Protein AF-A0A2V5RCG2-F1 (afdb_monomer_lite)

Structure (mmCIF, N/CA/C/O backbone):
data_AF-A0A2V5RCG2-F1
#
_entry.id   AF-A0A2V5RCG2-F1
#
loop_
_atom_site.group_PDB
_atom_site.id
_atom_site.type_symbol
_atom_site.label_atom_id
_atom_site.label_alt_id
_atom_site.label_comp_id
_atom_site.label_asym_id
_atom_site.label_entity_id
_atom_site.label_seq_id
_atom_site.pdbx_PDB_ins_code
_atom_site.Cartn_x
_atom_site.Cartn_y
_atom_site.Cartn_z
_atom_site.occupancy
_atom_site.B_iso_or_equiv
_atom_site.auth_seq_id
_atom_site.auth_comp_id
_atom_site.auth_asym_id
_atom_site.auth_atom_id
_atom_site.pdbx_PDB_model_num
ATOM 1 N N . MET A 1 1 ? -7.461 9.707 24.172 1.00 75.62 1 MET A N 1
ATOM 2 C CA . MET A 1 1 ? -6.366 9.694 23.170 1.00 75.62 1 MET A CA 1
ATOM 3 C C . MET A 1 1 ? -5.016 10.135 23.739 1.00 75.62 1 MET A C 1
ATOM 5 O O . MET A 1 1 ? -4.034 9.503 23.389 1.00 75.62 1 MET A O 1
ATOM 9 N N . HIS A 1 2 ? -4.910 11.177 24.583 1.00 68.00 2 HIS A N 1
ATOM 10 C CA . HIS A 1 2 ? -3.598 11.621 25.101 1.00 68.00 2 HIS A CA 1
ATOM 11 C C . HIS A 1 2 ? -2.877 10.542 25.933 1.00 68.00 2 HIS A C 1
ATOM 13 O O . HIS A 1 2 ? -1.723 10.237 25.650 1.00 68.00 2 HIS A O 1
ATOM 19 N N . GLU A 1 3 ? -3.577 9.894 26.869 1.00 65.69 3 GLU A N 1
ATOM 20 C CA . GLU A 1 3 ? -3.027 8.785 27.671 1.00 65.69 3 GLU A CA 1
ATOM 21 C C . GLU A 1 3 ? -2.610 7.585 26.804 1.00 65.69 3 GLU A C 1
ATOM 23 O O . GLU A 1 3 ? -1.484 7.109 26.922 1.00 65.69 3 GLU A O 1
ATOM 28 N N . ALA A 1 4 ? -3.442 7.195 25.829 1.00 61.16 4 ALA A N 1
ATOM 29 C CA . ALA A 1 4 ? -3.143 6.132 24.861 1.00 61.16 4 ALA A CA 1
ATOM 30 C C . ALA A 1 4 ? -1.861 6.376 24.035 1.00 61.16 4 ALA A C 1
ATOM 32 O O . ALA A 1 4 ? -1.243 5.439 23.523 1.00 61.16 4 ALA A O 1
ATOM 33 N N . ARG A 1 5 ? -1.427 7.633 23.896 1.00 84.69 5 ARG A N 1
ATOM 34 C CA . ARG A 1 5 ? -0.197 8.000 23.180 1.00 84.69 5 ARG A CA 1
ATOM 35 C C . ARG A 1 5 ? 1.035 8.034 24.083 1.00 84.69 5 ARG A C 1
ATOM 37 O O . ARG A 1 5 ? 2.146 8.057 23.558 1.00 84.69 5 ARG A O 1
ATOM 44 N N . SER A 1 6 ? 0.869 8.004 25.404 1.00 84.44 6 SER A N 1
ATOM 45 C CA . SER A 1 6 ? 1.995 8.021 26.334 1.00 84.44 6 SER A CA 1
ATOM 46 C C . SER A 1 6 ? 2.750 6.694 26.315 1.00 84.44 6 SER A C 1
ATOM 48 O O . SER A 1 6 ? 2.176 5.633 26.545 1.00 84.44 6 SER A O 1
ATOM 50 N N . ALA A 1 7 ? 4.064 6.746 26.098 1.00 79.50 7 ALA A N 1
ATOM 51 C CA . ALA A 1 7 ? 4.923 5.562 26.140 1.00 79.50 7 ALA A CA 1
ATOM 52 C C . ALA A 1 7 ? 5.117 4.993 27.560 1.00 79.50 7 ALA A C 1
ATOM 54 O O . ALA A 1 7 ? 5.610 3.879 27.696 1.00 79.50 7 ALA A O 1
ATOM 55 N N . SER A 1 8 ? 4.733 5.735 28.607 1.00 85.19 8 SER A N 1
ATOM 56 C CA . SER A 1 8 ? 4.795 5.266 29.999 1.00 85.19 8 SER A CA 1
ATOM 57 C C . SER A 1 8 ? 3.658 4.312 30.379 1.00 85.19 8 SER A C 1
ATOM 59 O O . SER A 1 8 ? 3.726 3.673 31.426 1.00 85.19 8 SER A O 1
ATOM 61 N N . VAL A 1 9 ? 2.611 4.225 29.555 1.00 88.12 9 VAL A N 1
ATOM 62 C CA . VAL A 1 9 ? 1.448 3.363 29.788 1.00 88.12 9 VAL A CA 1
ATOM 63 C C . VAL A 1 9 ? 1.685 1.998 29.121 1.00 88.12 9 VAL A C 1
ATOM 65 O O . VAL A 1 9 ? 2.180 1.964 27.987 1.00 88.12 9 VAL A O 1
ATOM 68 N N . PRO A 1 10 ? 1.330 0.867 29.766 1.00 92.12 10 PRO A N 1
ATOM 69 C CA . PRO A 1 10 ? 1.451 -0.459 29.163 1.00 92.12 10 PRO A CA 1
ATOM 70 C C . PRO A 1 10 ? 0.746 -0.566 27.806 1.00 92.12 10 PRO A C 1
ATOM 72 O O . PRO A 1 10 ? -0.323 0.011 27.593 1.00 92.12 10 PRO A O 1
ATOM 75 N N . VAL A 1 11 ? 1.325 -1.342 26.886 1.00 93.31 11 VAL A N 1
ATOM 76 C CA . VAL A 1 11 ? 0.828 -1.489 25.505 1.00 93.31 11 VAL A CA 1
ATOM 77 C C . VAL A 1 11 ? -0.627 -1.965 25.473 1.00 93.31 11 VAL A C 1
ATOM 79 O O . VAL A 1 11 ? -1.427 -1.413 24.723 1.00 93.31 11 VAL A O 1
ATOM 82 N N . GLU A 1 12 ? -0.989 -2.945 26.303 1.00 93.56 12 GLU A N 1
ATOM 83 C CA . GLU A 1 12 ? -2.353 -3.490 26.357 1.00 93.56 12 GLU A CA 1
ATOM 84 C C . GLU A 1 12 ? -3.381 -2.447 26.819 1.00 93.56 12 GLU A C 1
ATOM 86 O O . GLU A 1 12 ? -4.467 -2.357 26.247 1.00 93.56 12 GLU A O 1
ATOM 91 N N . THR A 1 13 ? -3.014 -1.605 27.790 1.00 93.81 13 THR A N 1
ATOM 92 C CA . THR A 1 13 ? -3.854 -0.502 28.275 1.00 93.81 13 THR A CA 1
ATOM 93 C C . THR A 1 13 ? -4.042 0.554 27.189 1.00 93.81 13 THR A C 1
ATOM 95 O O . THR A 1 13 ? -5.171 0.922 26.882 1.00 93.81 13 THR A O 1
ATOM 98 N N . ARG A 1 14 ? -2.960 0.962 26.511 1.00 94.81 14 ARG A N 1
ATOM 99 C CA . ARG A 1 14 ? -3.035 1.899 25.376 1.00 94.81 14 ARG A CA 1
ATOM 100 C C . ARG A 1 14 ? -3.903 1.354 24.240 1.00 94.81 14 ARG A C 1
ATOM 102 O O . ARG A 1 14 ? -4.666 2.096 23.628 1.00 94.81 14 ARG A O 1
ATOM 109 N N . ALA A 1 15 ? -3.795 0.056 23.953 1.00 96.00 15 ALA A N 1
ATOM 110 C CA . ALA A 1 15 ? -4.611 -0.606 22.943 1.00 96.00 15 ALA A CA 1
ATOM 111 C C . ALA A 1 15 ? -6.100 -0.620 23.335 1.00 96.00 15 ALA A C 1
ATOM 113 O O . ALA A 1 15 ? -6.953 -0.313 22.500 1.00 96.00 15 ALA A O 1
ATOM 114 N N . ALA A 1 16 ? -6.416 -0.904 24.603 1.00 96.19 16 ALA A N 1
ATOM 115 C CA . ALA A 1 16 ? -7.778 -0.820 25.128 1.00 96.19 16 ALA A CA 1
ATOM 116 C C . ALA A 1 16 ? -8.346 0.611 25.059 1.00 96.19 16 ALA A C 1
ATOM 118 O O . ALA A 1 16 ? -9.505 0.781 24.678 1.00 96.19 16 ALA A O 1
ATOM 119 N N . ASP A 1 17 ? -7.535 1.639 25.324 1.00 95.31 17 ASP A N 1
ATOM 120 C CA . ASP A 1 17 ? -7.953 3.043 25.219 1.00 95.31 17 ASP A CA 1
ATOM 121 C C . ASP A 1 17 ? -8.288 3.446 23.773 1.00 95.31 17 ASP A C 1
ATOM 123 O O . ASP A 1 17 ? -9.259 4.173 23.536 1.00 95.31 17 ASP A O 1
ATOM 127 N N . TYR A 1 18 ? -7.520 2.970 22.783 1.00 97.12 18 TYR A N 1
ATOM 128 C CA . TYR A 1 18 ? -7.859 3.187 21.372 1.00 97.12 18 TYR A CA 1
ATOM 129 C C . TYR A 1 18 ? -9.161 2.478 20.988 1.00 97.12 18 TYR A C 1
ATOM 131 O O . TYR A 1 18 ? -10.004 3.076 20.319 1.00 97.12 18 TYR A O 1
ATOM 139 N N . LEU A 1 19 ? -9.369 1.238 21.443 1.00 97.38 19 LEU A N 1
ATOM 140 C CA . LEU A 1 19 ? -10.627 0.517 21.223 1.00 97.38 19 LEU A CA 1
ATOM 141 C C . LEU A 1 19 ? -11.813 1.243 21.863 1.00 97.38 19 LEU A C 1
ATOM 143 O O . LEU A 1 19 ? -12.861 1.386 21.233 1.00 97.38 19 LEU A O 1
ATOM 147 N N . GLN A 1 20 ? -11.640 1.778 23.071 1.00 96.12 20 GLN A N 1
ATOM 148 C CA . GLN A 1 20 ? -12.658 2.588 23.728 1.00 96.12 20 GLN A CA 1
ATOM 149 C C . GLN A 1 20 ? -12.968 3.858 22.929 1.00 96.12 20 GLN A C 1
ATOM 151 O O . GLN A 1 20 ? -14.135 4.112 22.635 1.00 96.12 20 GLN A O 1
ATOM 156 N N . ALA A 1 21 ? -11.950 4.615 22.514 1.00 96.31 21 ALA A N 1
ATOM 157 C CA . ALA A 1 21 ? -12.138 5.824 21.715 1.00 96.31 21 ALA A CA 1
ATOM 158 C C . ALA A 1 21 ? -12.866 5.538 20.389 1.00 96.31 21 ALA A C 1
ATOM 160 O O . ALA A 1 21 ? -13.789 6.270 20.022 1.00 96.31 21 ALA A O 1
ATOM 161 N N . ALA A 1 22 ? -12.495 4.458 19.695 1.00 97.50 22 ALA A N 1
ATOM 162 C CA . ALA A 1 22 ? -13.166 4.028 18.474 1.00 97.50 22 ALA A CA 1
ATOM 163 C C . ALA A 1 22 ? -14.621 3.610 18.745 1.00 97.50 22 ALA A C 1
ATOM 165 O O . ALA A 1 22 ? -15.518 4.121 18.082 1.00 97.50 22 ALA A O 1
ATOM 166 N N . SER A 1 23 ? -14.887 2.774 19.755 1.00 96.50 23 SER A N 1
ATOM 167 C CA . SER A 1 23 ? -16.251 2.311 20.070 1.00 96.50 23 SER A CA 1
ATOM 168 C C . SER A 1 23 ? -17.208 3.450 20.448 1.00 96.50 23 SER A C 1
ATOM 170 O O . SER A 1 23 ? -18.358 3.454 20.023 1.00 96.50 23 SER A O 1
ATOM 172 N N . MET A 1 24 ? -16.736 4.463 21.185 1.00 95.69 24 MET A N 1
ATOM 173 C CA . MET A 1 24 ? -17.555 5.620 21.569 1.00 95.69 24 MET A CA 1
ATOM 174 C C . MET A 1 24 ? -17.896 6.531 20.384 1.00 95.69 24 MET A C 1
ATOM 176 O O . MET A 1 24 ? -18.890 7.253 20.423 1.00 95.69 24 MET A O 1
ATOM 180 N N . THR A 1 25 ? -17.064 6.531 19.342 1.00 97.00 25 THR A N 1
ATOM 181 C CA . THR A 1 25 ? -17.206 7.442 18.197 1.00 97.00 25 THR A CA 1
ATOM 182 C C . THR A 1 25 ? -17.808 6.776 16.967 1.00 97.00 25 THR A C 1
ATOM 184 O O . THR A 1 25 ? -18.403 7.475 16.147 1.00 97.00 25 THR A O 1
ATOM 187 N N . ALA A 1 26 ? -17.744 5.447 16.859 1.00 96.69 26 ALA A N 1
ATOM 188 C CA . ALA A 1 26 ? -18.275 4.689 15.729 1.00 96.69 26 ALA A CA 1
ATOM 189 C C . ALA A 1 26 ? -19.784 4.954 15.457 1.00 96.69 26 ALA A C 1
ATOM 191 O O . ALA A 1 26 ? -20.146 5.219 14.301 1.00 96.69 26 ALA A O 1
ATOM 192 N N . PRO A 1 27 ? -20.671 5.034 16.475 1.00 96.31 27 PRO A N 1
ATOM 193 C CA . PRO A 1 27 ? -22.083 5.376 16.259 1.00 96.31 27 PRO A CA 1
ATOM 194 C C . PRO A 1 27 ? -22.302 6.807 15.737 1.00 96.31 27 PRO A C 1
ATOM 196 O O . PRO A 1 27 ? -23.326 7.101 15.117 1.00 96.31 27 PRO A O 1
ATOM 199 N N . LEU A 1 28 ? -21.331 7.701 15.956 1.00 96.75 28 LEU A N 1
ATOM 200 C CA . LEU A 1 28 ? -21.393 9.132 15.641 1.00 96.75 28 LEU A CA 1
ATOM 201 C C . LEU A 1 28 ? -20.771 9.484 14.277 1.00 96.75 28 LEU A C 1
ATOM 203 O O . LEU A 1 28 ? -20.694 10.657 13.916 1.00 96.75 28 LEU A O 1
ATOM 207 N N . LEU A 1 29 ? -20.345 8.490 13.489 1.00 96.19 29 LEU A N 1
ATOM 208 C CA . LEU A 1 29 ? -19.661 8.707 12.205 1.00 96.19 29 LEU A CA 1
ATOM 209 C C . LEU A 1 29 ? -20.546 9.329 11.110 1.00 96.19 29 LEU A C 1
ATOM 211 O O . LEU A 1 29 ? -20.027 9.796 10.096 1.00 96.19 29 LEU A O 1
ATOM 215 N N . GLY A 1 30 ? -21.876 9.319 11.261 1.00 93.25 30 GLY A N 1
ATOM 216 C CA . GLY A 1 30 ? -22.796 9.816 10.231 1.00 93.25 30 GLY A CA 1
ATOM 217 C C . GLY A 1 30 ? -22.604 9.090 8.891 1.00 93.25 30 GLY A C 1
ATOM 218 O O . GLY A 1 30 ? -22.516 7.856 8.866 1.00 93.25 30 GLY A O 1
ATOM 219 N N . SER A 1 31 ? -22.519 9.847 7.788 1.00 91.12 31 SER A N 1
ATOM 220 C CA . SER A 1 31 ? -22.153 9.328 6.457 1.00 91.12 31 SER A CA 1
ATOM 221 C C . SER A 1 31 ? -20.675 8.937 6.346 1.00 91.12 31 SER A C 1
ATOM 223 O O . SER A 1 31 ? -20.312 8.175 5.454 1.00 91.12 31 SER A O 1
ATOM 225 N N . GLY A 1 32 ? -19.813 9.469 7.219 1.00 90.56 32 GLY A N 1
ATOM 226 C CA . GLY A 1 32 ? -18.364 9.285 7.166 1.00 90.56 32 GLY A CA 1
ATOM 227 C C . GLY A 1 32 ? -17.645 10.066 6.062 1.00 90.56 32 GLY A C 1
ATOM 228 O O . GLY A 1 32 ? -16.427 9.988 5.970 1.00 90.56 32 GLY A O 1
ATOM 229 N N . SER A 1 33 ? -18.368 10.812 5.221 1.00 85.50 33 SER A N 1
ATOM 230 C CA . SER A 1 33 ? -17.795 11.550 4.083 1.00 85.50 33 SER A CA 1
ATOM 231 C C . SER A 1 33 ? -17.211 12.918 4.453 1.00 85.50 33 SER A C 1
ATOM 233 O O . SER A 1 33 ? -16.486 13.512 3.656 1.00 85.50 33 SER A O 1
ATOM 235 N N . GLN A 1 34 ? -17.529 13.428 5.643 1.00 88.81 34 GLN A N 1
ATOM 236 C CA . GLN A 1 34 ? -17.061 14.715 6.151 1.00 88.81 34 GLN A CA 1
ATOM 237 C C . GLN A 1 34 ? -16.173 14.516 7.376 1.00 88.81 34 GLN 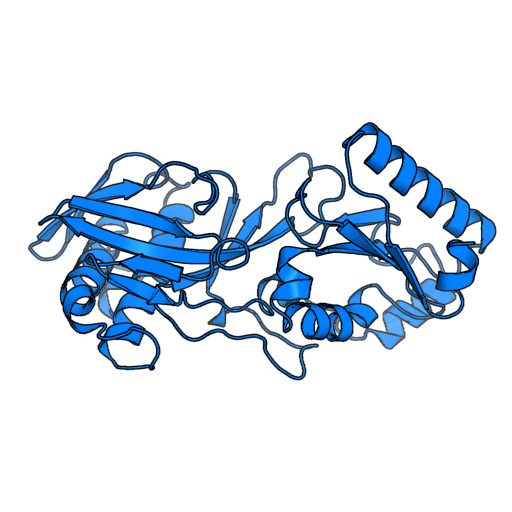A C 1
ATOM 239 O O . GLN A 1 34 ? -16.414 13.631 8.197 1.00 88.81 34 GLN A O 1
ATOM 244 N N . GLU A 1 35 ? -15.169 15.375 7.517 1.00 89.50 35 GLU A N 1
ATOM 245 C CA . GLU A 1 35 ? -14.345 15.427 8.720 1.00 89.50 35 GLU A CA 1
ATOM 246 C C . GLU A 1 35 ? -15.162 16.015 9.869 1.00 89.50 35 GLU A C 1
ATOM 248 O O . GLU A 1 35 ? -15.554 17.180 9.857 1.00 89.50 35 GLU A O 1
ATOM 253 N N . THR A 1 36 ? -15.413 15.187 10.873 1.00 96.00 36 THR A N 1
ATOM 254 C CA . THR A 1 36 ? -16.024 15.585 12.140 1.00 96.00 36 THR A CA 1
ATOM 255 C C . THR A 1 36 ? -15.108 15.148 13.280 1.00 96.00 36 THR A C 1
ATOM 257 O O . THR A 1 36 ? -14.284 14.247 13.092 1.00 96.00 36 THR A O 1
ATOM 260 N N . PRO A 1 37 ? -15.242 15.714 14.493 1.00 96.75 37 PRO A N 1
ATOM 261 C CA . PRO A 1 37 ? -14.473 15.247 15.647 1.00 96.75 37 PRO A CA 1
ATOM 262 C C . PRO A 1 37 ? -14.610 13.735 15.899 1.00 96.75 37 PRO A C 1
ATOM 264 O O . PRO A 1 37 ? -13.630 13.085 16.268 1.00 96.75 37 PRO A O 1
ATOM 267 N N . ALA A 1 38 ? -15.793 13.162 15.638 1.00 97.00 38 ALA A N 1
ATOM 268 C CA . ALA A 1 38 ? -16.037 11.725 15.7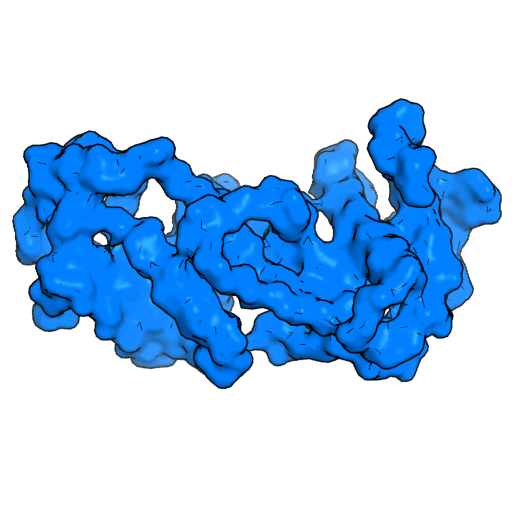41 1.00 97.00 38 ALA A CA 1
ATOM 269 C C . ALA A 1 38 ? -15.253 10.928 14.686 1.00 97.00 38 ALA A C 1
ATOM 271 O O . ALA A 1 38 ? -14.540 9.995 15.048 1.00 97.00 38 ALA A O 1
ATOM 272 N N . VAL A 1 39 ? -15.316 11.328 13.408 1.00 97.88 39 VAL A N 1
ATOM 273 C CA . VAL A 1 39 ? -14.557 10.683 12.317 1.00 97.88 39 VAL A CA 1
ATOM 274 C C . VAL A 1 39 ? -13.053 10.776 12.572 1.00 97.88 39 VAL A C 1
ATOM 276 O O . VAL A 1 39 ? -12.355 9.771 12.496 1.00 97.88 39 VAL A O 1
ATOM 279 N N . ASN A 1 40 ? -12.549 11.946 12.964 1.00 97.25 40 ASN A N 1
ATOM 280 C CA . ASN A 1 40 ? -11.122 12.144 13.227 1.00 97.25 40 ASN A CA 1
ATOM 281 C C . ASN A 1 40 ? -10.628 11.280 14.396 1.00 97.25 40 ASN A C 1
ATOM 283 O O . ASN A 1 40 ? -9.550 10.685 14.317 1.00 97.25 40 ASN A O 1
ATOM 287 N N . THR A 1 41 ? -11.421 11.181 15.467 1.00 98.06 41 THR A N 1
ATOM 288 C CA . THR A 1 41 ? -11.085 10.356 16.636 1.00 98.06 41 THR A CA 1
ATOM 289 C C . THR A 1 41 ? -11.112 8.870 16.290 1.00 98.06 41 THR A C 1
ATOM 291 O O . THR A 1 41 ? -10.157 8.166 16.610 1.00 98.06 41 THR A O 1
ATOM 294 N N . TYR A 1 42 ? -12.149 8.406 15.585 1.00 98.44 42 TYR A N 1
ATOM 295 C CA . TYR A 1 42 ? -12.257 7.021 15.126 1.00 98.44 42 TYR A CA 1
ATOM 296 C C . TYR A 1 42 ? -11.101 6.641 14.191 1.00 98.44 42 TYR A C 1
ATOM 298 O O . TYR A 1 42 ? -10.449 5.616 14.399 1.00 98.44 42 TYR A O 1
ATOM 306 N N . ASN A 1 43 ? -10.798 7.481 13.194 1.00 98.50 43 ASN A N 1
ATOM 307 C CA . ASN A 1 43 ? -9.724 7.239 12.231 1.00 98.50 43 ASN A CA 1
ATOM 308 C C . ASN A 1 43 ? -8.358 7.179 12.931 1.00 98.50 43 ASN A C 1
ATOM 310 O O . ASN A 1 43 ? -7.593 6.240 12.706 1.00 98.50 43 ASN A O 1
ATOM 314 N N . SER A 1 44 ? -8.079 8.133 13.828 1.00 98.31 44 SER A N 1
ATOM 315 C CA . SER A 1 44 ? -6.840 8.143 14.619 1.00 98.31 44 SER A CA 1
ATOM 316 C C . SER A 1 44 ? -6.726 6.888 15.485 1.00 98.31 44 SER A C 1
ATOM 318 O O . SER A 1 44 ? -5.683 6.242 15.489 1.00 98.31 44 SER A O 1
ATOM 320 N N . ALA A 1 45 ? -7.807 6.497 16.169 1.00 98.31 45 ALA A N 1
ATOM 321 C CA . ALA A 1 45 ? -7.828 5.305 17.010 1.00 98.31 45 ALA A CA 1
ATOM 322 C C . ALA A 1 45 ? -7.573 4.021 16.207 1.00 98.31 45 ALA A C 1
ATOM 324 O O . ALA A 1 45 ? -6.750 3.208 16.615 1.00 98.31 45 ALA A O 1
ATOM 325 N N . CYS A 1 46 ? -8.205 3.858 15.040 1.00 98.62 46 CYS A N 1
ATOM 326 C CA . CYS A 1 46 ? -7.977 2.699 14.173 1.00 98.62 46 CYS A CA 1
ATOM 327 C C . CYS A 1 46 ? -6.526 2.625 13.670 1.00 98.62 46 CYS A C 1
ATOM 329 O O . CYS A 1 46 ? -5.911 1.555 13.688 1.00 98.62 46 CYS A O 1
ATOM 331 N N . GLY A 1 47 ? -5.975 3.754 13.211 1.00 98.50 47 GLY A N 1
ATOM 332 C CA . GLY A 1 47 ? -4.619 3.821 12.666 1.00 98.50 47 GLY A CA 1
ATOM 333 C C . GLY A 1 47 ? -3.553 3.584 13.735 1.00 98.50 47 GLY A C 1
ATOM 334 O O . GLY A 1 47 ? -2.703 2.708 13.584 1.00 98.50 47 GLY A O 1
ATOM 335 N N . GLU A 1 48 ? -3.634 4.317 14.846 1.00 98.44 48 GLU A N 1
ATOM 336 C CA . GLU A 1 48 ? -2.671 4.229 15.949 1.00 98.44 48 GLU A CA 1
ATOM 337 C C . GLU A 1 48 ? -2.722 2.867 16.648 1.00 98.44 48 GLU A C 1
ATOM 339 O O . GLU A 1 48 ? -1.664 2.309 16.942 1.00 98.44 48 GLU A O 1
ATOM 344 N N . LEU A 1 49 ? -3.913 2.278 16.833 1.00 98.31 49 LEU A N 1
ATOM 345 C CA . LEU A 1 49 ? -4.045 0.907 17.333 1.00 98.31 49 LEU A CA 1
ATOM 346 C C . LEU A 1 49 ? -3.331 -0.088 16.413 1.00 98.31 49 LEU A C 1
ATOM 348 O O . LEU A 1 49 ? -2.574 -0.930 16.889 1.00 98.31 49 LEU A O 1
ATOM 352 N N . THR A 1 50 ? -3.539 0.016 15.098 1.00 98.44 50 THR A N 1
ATOM 353 C CA . THR A 1 50 ? -2.926 -0.899 14.120 1.00 98.44 50 THR A CA 1
ATOM 354 C C . THR A 1 50 ? -1.401 -0.843 14.179 1.00 98.44 50 THR A C 1
ATOM 356 O O . THR A 1 50 ? -0.742 -1.885 14.234 1.00 98.44 50 THR A O 1
ATOM 359 N N . VAL A 1 51 ? -0.831 0.365 14.220 1.00 97.94 51 VAL A N 1
ATOM 360 C CA . VAL A 1 51 ? 0.620 0.561 14.358 1.00 97.94 51 VAL A CA 1
ATOM 361 C C . VAL A 1 51 ? 1.113 0.028 15.703 1.00 97.94 51 VAL A C 1
ATOM 363 O O . VAL A 1 51 ? 2.109 -0.698 15.734 1.00 97.94 51 VAL A O 1
ATOM 366 N N . LEU A 1 52 ? 0.415 0.328 16.804 1.00 97.25 52 LEU A N 1
ATOM 367 C CA . LEU A 1 52 ? 0.783 -0.117 18.150 1.00 97.25 52 LEU A CA 1
ATOM 368 C C . LEU A 1 52 ? 0.836 -1.647 18.239 1.00 97.25 52 LEU A C 1
ATOM 370 O O . LEU A 1 52 ? 1.858 -2.191 18.655 1.00 97.25 52 LEU A O 1
ATOM 374 N N . LEU A 1 53 ? -0.226 -2.337 17.811 1.00 96.88 53 LEU A N 1
ATOM 375 C CA . LEU A 1 53 ? -0.319 -3.799 17.863 1.00 96.88 53 LEU A CA 1
ATOM 376 C C . LEU A 1 53 ? 0.753 -4.475 17.005 1.00 96.88 53 LEU A C 1
ATOM 378 O O . LEU A 1 53 ? 1.312 -5.493 17.410 1.00 96.88 53 LEU A O 1
ATOM 382 N N . ARG A 1 54 ? 1.053 -3.919 15.822 1.00 96.31 54 ARG A N 1
ATOM 383 C CA . ARG A 1 54 ? 2.038 -4.511 14.910 1.00 96.31 54 ARG A CA 1
ATOM 384 C C . ARG A 1 54 ? 3.483 -4.294 15.367 1.00 96.31 54 ARG A C 1
ATOM 386 O O . ARG A 1 54 ? 4.316 -5.167 15.140 1.00 96.31 54 ARG A O 1
ATOM 393 N N . SER A 1 55 ? 3.790 -3.133 15.946 1.00 93.69 55 SER A N 1
ATOM 394 C CA . SER A 1 55 ? 5.166 -2.719 16.276 1.00 93.69 55 SER A CA 1
ATOM 395 C C . SER A 1 55 ? 5.615 -3.070 17.696 1.00 93.69 55 SER A C 1
ATOM 397 O O . SER A 1 55 ? 6.816 -3.169 17.944 1.00 93.69 55 SER A O 1
ATOM 399 N N . SER A 1 56 ? 4.683 -3.270 18.629 1.00 90.31 56 SER A N 1
ATOM 400 C CA . SER A 1 56 ? 5.018 -3.492 20.039 1.00 90.31 56 SER A CA 1
ATOM 401 C C . SER A 1 56 ? 5.384 -4.944 20.326 1.00 90.31 56 SER A C 1
ATOM 403 O O . SER A 1 56 ? 4.779 -5.867 19.783 1.00 90.31 56 SER A O 1
ATOM 405 N N . GLU A 1 57 ? 6.361 -5.143 21.217 1.00 87.62 57 GLU A N 1
ATOM 406 C CA . GLU A 1 57 ? 6.692 -6.448 21.817 1.00 87.62 57 GLU A CA 1
ATOM 407 C C . GLU A 1 57 ? 6.917 -7.573 20.786 1.00 87.62 57 GLU A C 1
ATOM 409 O O . GLU A 1 57 ? 6.475 -8.704 20.966 1.00 87.62 57 GLU A O 1
ATOM 414 N N . GLY A 1 58 ? 7.557 -7.261 19.653 1.00 85.19 58 GLY A N 1
ATOM 415 C CA . GLY A 1 58 ? 7.802 -8.240 18.585 1.00 85.19 58 GLY A CA 1
ATOM 416 C C . GLY A 1 58 ? 6.540 -8.699 17.841 1.00 85.19 58 GLY A C 1
ATOM 417 O O . GLY A 1 58 ? 6.560 -9.743 17.195 1.00 85.19 58 GLY A O 1
ATOM 418 N N . GLY A 1 59 ? 5.442 -7.943 17.931 1.00 87.44 59 GLY A N 1
ATOM 419 C CA . GLY A 1 59 ? 4.148 -8.312 17.359 1.00 87.44 59 GLY A CA 1
ATOM 420 C C . GLY A 1 59 ? 3.367 -9.305 18.221 1.00 87.44 59 GLY A C 1
ATOM 421 O O . GLY A 1 59 ? 2.474 -9.974 17.702 1.00 87.44 59 GLY A O 1
ATOM 422 N N . ARG A 1 60 ? 3.670 -9.403 19.528 1.00 92.75 60 ARG A N 1
ATOM 423 C CA . ARG A 1 60 ? 2.987 -10.308 20.475 1.00 92.75 60 ARG A CA 1
ATOM 424 C C . ARG A 1 60 ? 1.474 -10.113 20.524 1.00 92.75 60 ARG A C 1
ATOM 426 O O . ARG A 1 60 ? 0.790 -11.040 20.910 1.00 92.75 60 ARG A O 1
ATOM 433 N N . LEU A 1 61 ? 0.948 -8.952 20.140 1.00 93.12 61 LEU A N 1
ATOM 434 C CA . LEU A 1 61 ? -0.495 -8.675 20.130 1.00 93.12 61 LEU A CA 1
ATOM 435 C C . LEU A 1 61 ? -1.114 -8.731 18.721 1.00 93.12 61 LEU A C 1
ATOM 437 O O . LEU A 1 61 ? -2.241 -8.284 18.514 1.00 93.12 61 LEU A O 1
ATOM 441 N N . TRP A 1 62 ? -0.372 -9.222 17.724 1.00 96.25 62 TRP A N 1
ATOM 442 C CA . TRP A 1 62 ? -0.767 -9.170 16.320 1.00 96.25 62 TRP A CA 1
ATOM 443 C C . TRP A 1 62 ? -1.245 -10.520 15.774 1.00 96.25 62 TRP A C 1
ATOM 445 O O . TRP A 1 62 ? -0.611 -11.556 15.970 1.00 96.25 62 TRP A O 1
ATOM 455 N N . ASN A 1 63 ? -2.317 -10.486 14.975 1.00 92.62 63 ASN A N 1
ATOM 456 C CA . ASN A 1 63 ? -2.832 -11.617 14.193 1.00 92.62 63 ASN A CA 1
ATOM 457 C C . ASN A 1 63 ? -3.183 -12.887 15.001 1.00 92.62 63 ASN A C 1
ATOM 459 O O . ASN A 1 63 ? -2.938 -14.009 14.562 1.00 92.62 63 ASN A O 1
ATOM 463 N N . HIS A 1 64 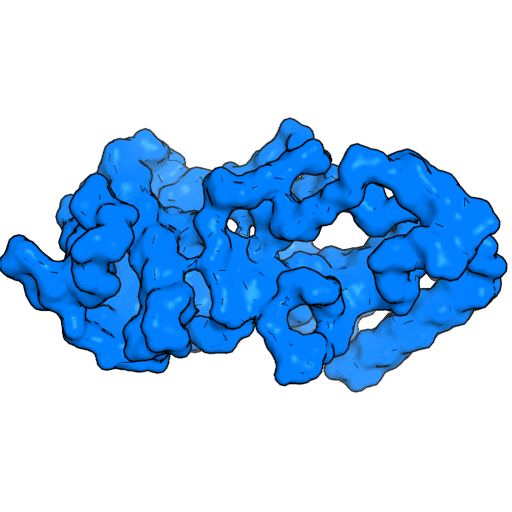? -3.775 -12.707 16.177 1.00 93.62 64 HIS A N 1
ATOM 464 C CA . HIS A 1 64 ? -4.489 -13.736 16.936 1.00 93.62 64 HIS A CA 1
ATOM 465 C C . HIS A 1 64 ? -5.499 -13.051 17.870 1.00 93.62 64 HIS A C 1
ATOM 467 O O . HIS A 1 64 ? -5.397 -11.839 18.077 1.00 93.62 64 HIS A O 1
ATOM 473 N N . PRO A 1 65 ? -6.496 -13.779 18.402 1.00 95.81 65 PRO A N 1
ATOM 474 C CA . PRO A 1 65 ? -7.415 -13.215 19.381 1.00 95.81 65 PRO A CA 1
ATOM 475 C C . PRO A 1 65 ? -6.667 -12.749 20.634 1.00 95.81 65 PRO A C 1
ATOM 477 O O . PRO A 1 65 ? -5.917 -13.524 21.227 1.00 95.81 65 PRO A O 1
ATOM 480 N N . VAL A 1 66 ? -6.888 -11.502 21.046 1.00 96.38 66 VAL A N 1
ATOM 481 C CA . VAL A 1 66 ? -6.294 -10.919 22.257 1.00 96.38 66 VAL A CA 1
ATOM 482 C C . VAL A 1 66 ? -7.373 -10.286 23.125 1.00 96.38 66 VAL A C 1
ATOM 484 O O . VAL A 1 66 ? -8.348 -9.731 22.622 1.00 96.38 66 VAL A O 1
ATOM 487 N N . THR A 1 67 ? -7.196 -10.363 24.442 1.00 96.94 67 THR A N 1
ATOM 488 C CA . THR A 1 67 ? -8.054 -9.669 25.408 1.00 96.94 67 THR A CA 1
ATOM 489 C C . THR A 1 67 ? -7.278 -8.493 25.975 1.00 96.94 67 THR A C 1
ATOM 491 O O . THR A 1 67 ? -6.214 -8.681 26.552 1.00 96.94 67 THR A O 1
ATOM 494 N N . LEU A 1 68 ? -7.795 -7.283 25.781 1.00 95.62 68 LEU A N 1
ATOM 495 C CA . LEU A 1 68 ? -7.122 -6.032 26.122 1.00 95.62 68 LEU A CA 1
ATOM 496 C C . LEU A 1 68 ? -7.923 -5.317 27.203 1.00 95.62 68 LEU A C 1
ATOM 498 O O . LEU A 1 68 ? -9.120 -5.092 27.027 1.00 95.62 68 LEU A O 1
ATOM 502 N N . THR A 1 69 ? -7.270 -4.964 28.311 1.00 93.00 69 THR A N 1
ATOM 503 C CA . THR A 1 69 ? -7.919 -4.313 29.458 1.00 93.00 69 THR A CA 1
ATOM 504 C C . THR A 1 69 ? -7.257 -2.971 29.760 1.00 93.00 69 THR A C 1
ATOM 506 O O . THR A 1 69 ? -6.039 -2.891 29.917 1.00 93.00 69 THR A O 1
ATOM 509 N N . GLY A 1 70 ? -8.064 -1.915 29.868 1.00 86.00 70 GLY A N 1
ATOM 510 C CA . GLY A 1 70 ? -7.614 -0.575 30.251 1.00 86.00 70 GLY A CA 1
ATOM 511 C C . GLY A 1 70 ? -8.714 0.199 30.970 1.00 86.00 70 GLY A C 1
ATOM 512 O O . GLY A 1 70 ? -9.882 0.017 30.642 1.00 86.00 70 GLY A O 1
ATOM 513 N N . ASN A 1 71 ? -8.339 0.989 31.986 1.00 72.62 71 ASN A N 1
ATOM 514 C CA . ASN A 1 71 ? -9.146 1.987 32.711 1.00 72.62 71 ASN A CA 1
ATOM 515 C C . ASN A 1 71 ? -10.671 1.705 32.823 1.00 72.62 71 ASN A C 1
ATOM 517 O O . ASN A 1 71 ? -11.480 2.616 32.661 1.00 72.62 71 ASN A O 1
ATOM 521 N N . ASN A 1 72 ? -11.062 0.457 33.136 1.00 76.44 72 ASN A N 1
ATOM 522 C CA . ASN A 1 72 ? -12.438 -0.068 33.309 1.00 76.44 72 ASN A CA 1
ATOM 523 C C . ASN A 1 72 ? -13.161 -0.640 32.071 1.00 76.44 72 ASN A C 1
ATOM 525 O O . ASN A 1 72 ? -14.383 -0.800 32.084 1.00 76.44 72 ASN A O 1
ATOM 529 N N . SER A 1 73 ? -12.462 -0.989 30.996 1.00 86.50 73 SER A N 1
ATOM 530 C CA . SER A 1 73 ? -13.033 -1.751 29.882 1.00 86.50 73 SER A CA 1
ATOM 5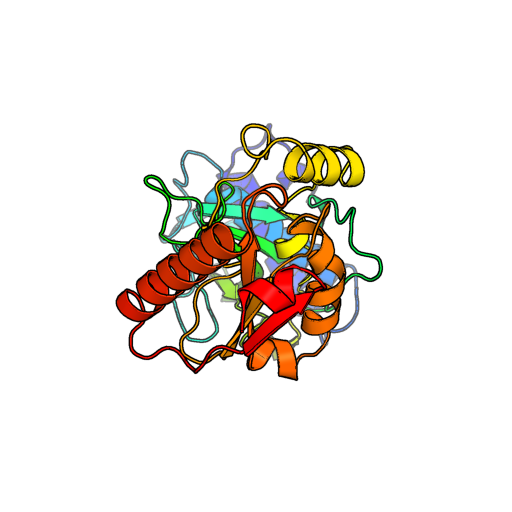31 C C . SER A 1 73 ? -12.113 -2.874 29.435 1.00 86.50 73 SER A C 1
ATOM 533 O O . SER A 1 73 ? -10.912 -2.685 29.261 1.00 86.50 73 SER A O 1
ATOM 535 N N . THR A 1 74 ? -12.719 -4.031 29.189 1.00 95.31 74 THR A N 1
ATOM 536 C CA . THR A 1 74 ? -12.078 -5.179 28.552 1.00 95.31 74 THR A CA 1
ATOM 537 C C . THR A 1 74 ? -12.678 -5.356 27.166 1.00 95.31 74 THR A C 1
ATOM 539 O O . THR A 1 74 ? -13.900 -5.350 27.030 1.00 95.31 74 THR A O 1
ATOM 542 N N . TYR A 1 75 ? -11.826 -5.490 26.153 1.00 97.44 75 TYR A N 1
ATOM 543 C CA . TYR A 1 75 ? -12.212 -5.776 24.773 1.00 97.44 75 TYR A CA 1
ATOM 544 C C . TYR A 1 75 ? -11.584 -7.088 24.309 1.00 97.44 75 TYR A C 1
ATOM 546 O O . TYR A 1 75 ? -10.422 -7.363 24.616 1.00 97.44 75 TYR A O 1
ATOM 554 N N . HIS A 1 76 ? -12.327 -7.861 23.522 1.00 97.81 76 HIS A N 1
ATOM 555 C CA . HIS A 1 76 ? -11.805 -9.023 22.808 1.00 97.81 76 HIS A CA 1
ATOM 556 C C . HIS A 1 76 ? -11.569 -8.623 21.358 1.00 97.81 76 HIS A C 1
ATOM 558 O O . HIS A 1 76 ? -12.509 -8.368 20.608 1.00 97.81 76 HIS A O 1
ATOM 564 N N . LEU A 1 77 ? -10.305 -8.518 20.967 1.00 98.12 77 LEU A N 1
ATOM 565 C CA . LEU A 1 77 ? -9.919 -8.088 19.635 1.00 98.12 77 LEU A CA 1
ATOM 566 C C . LEU A 1 77 ? -9.532 -9.290 18.780 1.00 98.12 77 LEU A C 1
ATOM 568 O O . LEU A 1 77 ? -8.728 -10.129 19.183 1.00 98.12 77 LEU A O 1
ATOM 572 N N . ARG A 1 78 ? -10.049 -9.320 17.554 1.00 97.50 78 ARG A N 1
ATOM 573 C CA . ARG A 1 78 ? -9.601 -10.216 16.483 1.00 97.50 78 ARG A CA 1
ATOM 574 C C . ARG A 1 78 ? -9.360 -9.437 15.195 1.00 97.50 78 ARG A C 1
ATOM 576 O O . ARG A 1 78 ? -9.889 -8.341 15.022 1.00 97.50 78 ARG A O 1
ATOM 583 N N . LEU A 1 79 ? -8.597 -10.019 14.274 1.00 97.50 79 LEU A N 1
ATOM 584 C CA . LEU A 1 79 ? -8.419 -9.462 12.934 1.00 97.50 79 LEU A CA 1
ATOM 585 C C . LEU A 1 79 ? -9.383 -10.130 11.947 1.00 97.50 79 LEU A C 1
ATOM 587 O O . LEU A 1 79 ? -9.627 -11.335 12.029 1.00 97.50 79 LEU A O 1
ATOM 591 N N . GLU A 1 80 ? -9.930 -9.349 11.017 1.00 97.00 80 GLU A N 1
ATOM 592 C CA . GLU A 1 80 ? -10.757 -9.870 9.927 1.00 97.00 80 GLU A CA 1
ATOM 593 C C . GLU A 1 80 ? -9.892 -10.738 8.986 1.00 97.00 80 GLU A C 1
ATOM 595 O O . GLU A 1 80 ? -8.797 -10.313 8.596 1.00 97.00 80 GLU A O 1
ATOM 600 N N . PRO A 1 81 ? -10.344 -11.953 8.618 1.00 95.94 81 PRO A N 1
ATOM 601 C CA . PRO A 1 81 ? -9.640 -12.795 7.657 1.00 95.94 81 PRO A CA 1
ATOM 602 C C . PRO A 1 81 ? -9.480 -12.135 6.281 1.00 95.94 81 PRO A C 1
ATOM 604 O O . PRO A 1 81 ? -10.232 -11.241 5.895 1.00 95.94 81 PRO A O 1
ATOM 607 N N . ALA A 1 82 ? -8.508 -12.627 5.512 1.00 96.56 82 ALA A N 1
ATOM 608 C CA . ALA A 1 82 ? -8.249 -12.142 4.162 1.00 96.56 82 ALA A CA 1
ATOM 609 C C . ALA A 1 82 ? -9.469 -12.321 3.244 1.00 96.56 82 ALA A C 1
ATOM 611 O O . ALA A 1 82 ? -10.135 -13.357 3.260 1.00 96.56 82 ALA A O 1
ATOM 612 N N . SER A 1 83 ? -9.713 -11.334 2.387 1.00 95.31 83 SER A N 1
ATOM 613 C CA . SER A 1 83 ? -10.737 -11.384 1.343 1.00 95.31 83 SER A CA 1
ATOM 614 C C . SER A 1 83 ? -10.304 -10.538 0.144 1.00 95.31 83 SER A C 1
ATOM 616 O O . SER A 1 83 ? -9.215 -9.961 0.130 1.00 95.31 83 SER A O 1
ATOM 618 N N . HIS A 1 84 ? -11.153 -10.405 -0.878 1.00 91.25 84 HIS A N 1
ATOM 619 C CA . HIS A 1 84 ? -10.864 -9.487 -1.986 1.00 91.25 84 HIS A CA 1
ATOM 620 C C . HIS A 1 84 ? -10.633 -8.041 -1.502 1.00 91.25 84 HIS A C 1
ATOM 622 O O . HIS A 1 84 ? -9.794 -7.329 -2.059 1.00 91.25 84 HIS A O 1
ATOM 628 N N . ALA A 1 85 ? -11.338 -7.640 -0.439 1.00 94.44 85 ALA A N 1
ATOM 629 C CA . ALA A 1 85 ? -11.375 -6.289 0.112 1.00 94.44 85 ALA A CA 1
ATOM 630 C C . ALA A 1 85 ? -10.482 -6.079 1.339 1.00 94.44 85 ALA A C 1
ATOM 632 O O . ALA A 1 85 ? -10.272 -4.939 1.756 1.00 94.44 85 ALA A O 1
ATOM 633 N N . VAL A 1 86 ? -9.973 -7.162 1.929 1.00 97.31 86 VAL A N 1
ATOM 634 C CA . VAL A 1 86 ? -9.209 -7.151 3.181 1.00 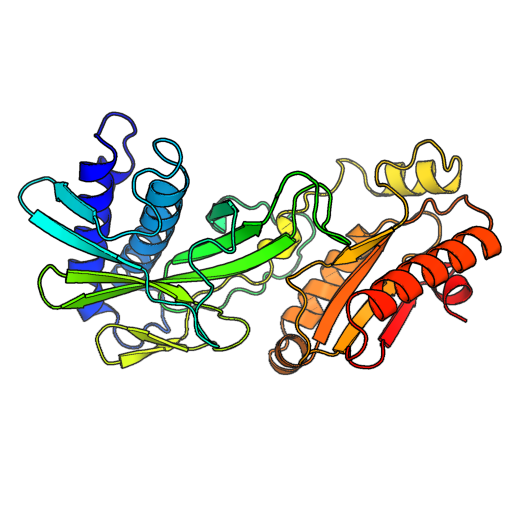97.31 86 VAL A CA 1
ATOM 635 C C . VAL A 1 86 ? -7.872 -7.836 2.963 1.00 97.31 86 VAL A C 1
ATOM 637 O O . VAL A 1 86 ? -7.807 -8.972 2.497 1.00 97.31 86 VAL A O 1
ATOM 640 N N . TRP A 1 87 ? -6.791 -7.134 3.286 1.00 97.50 87 TRP A N 1
ATOM 641 C CA . TRP A 1 87 ? -5.448 -7.694 3.263 1.00 97.50 87 TRP A CA 1
ATOM 642 C C . TRP A 1 87 ? -5.322 -8.841 4.263 1.00 97.50 87 TRP A C 1
ATOM 644 O O . TRP A 1 87 ? -5.834 -8.761 5.378 1.00 97.50 87 TRP A O 1
ATOM 654 N N . THR A 1 88 ? -4.552 -9.872 3.910 1.00 96.12 88 THR A N 1
ATOM 655 C CA . THR A 1 88 ? -4.118 -10.867 4.893 1.00 96.12 88 THR A CA 1
ATOM 656 C C . THR A 1 88 ? -3.388 -10.157 6.040 1.00 96.12 88 THR A C 1
ATOM 658 O O . THR A 1 88 ? -2.447 -9.408 5.764 1.00 96.12 88 THR A O 1
ATOM 661 N N . PRO A 1 89 ? -3.743 -10.406 7.314 1.00 93.94 89 PRO A N 1
ATOM 662 C CA . PRO A 1 89 ? -3.133 -9.738 8.466 1.00 93.94 89 PRO A CA 1
ATOM 663 C C . PRO A 1 89 ? -1.599 -9.712 8.498 1.00 93.94 89 PRO A C 1
ATOM 665 O O . PRO A 1 89 ? -0.994 -8.733 8.917 1.00 93.94 89 PRO A O 1
ATOM 668 N N . ASN A 1 90 ? -0.949 -10.779 8.032 1.00 94.81 90 ASN A N 1
ATOM 669 C CA . ASN A 1 90 ? 0.512 -10.892 7.996 1.00 94.81 90 ASN A CA 1
ATOM 670 C C . ASN A 1 90 ? 1.129 -10.540 6.631 1.00 94.81 90 ASN A C 1
ATOM 672 O O . ASN A 1 90 ? 2.299 -10.834 6.394 1.00 94.81 90 ASN A O 1
ATOM 676 N N . TYR A 1 91 ? 0.368 -9.931 5.716 1.00 96.19 91 TYR A N 1
ATOM 677 C CA . TYR A 1 91 ? 0.899 -9.527 4.415 1.00 96.19 91 TYR A CA 1
ATOM 678 C C . TYR A 1 91 ? 1.978 -8.443 4.557 1.00 96.19 91 TYR A C 1
ATOM 680 O O . TYR A 1 91 ? 3.064 -8.576 3.987 1.00 96.19 91 TYR A O 1
ATOM 688 N N . PHE A 1 92 ? 1.705 -7.396 5.340 1.00 97.38 92 PHE A N 1
ATOM 689 C CA . PHE A 1 92 ? 2.662 -6.324 5.618 1.00 97.38 92 PHE A CA 1
ATOM 690 C C . PHE A 1 92 ? 3.506 -6.641 6.851 1.00 97.38 92 PHE A C 1
ATOM 692 O O . PHE A 1 92 ? 3.029 -7.201 7.838 1.00 97.38 92 PHE A O 1
ATOM 699 N N . THR A 1 93 ? 4.778 -6.259 6.796 1.00 96.31 93 THR A N 1
ATOM 700 C CA . THR A 1 93 ? 5.718 -6.435 7.902 1.00 96.31 93 THR A CA 1
ATOM 701 C C . THR A 1 93 ? 5.617 -5.305 8.921 1.00 96.31 93 THR A C 1
ATOM 703 O O . THR A 1 93 ? 5.837 -5.560 10.103 1.00 96.31 93 THR A O 1
ATOM 706 N N . SER A 1 94 ? 5.232 -4.101 8.491 1.00 97.12 94 SER A N 1
ATOM 707 C CA . SER A 1 94 ? 5.000 -2.926 9.339 1.00 97.12 94 SER A CA 1
ATOM 708 C C . SER A 1 94 ? 3.935 -1.996 8.739 1.00 97.12 94 SER A C 1
ATOM 710 O O . SER A 1 94 ? 3.547 -2.146 7.577 1.00 97.12 94 SER A O 1
ATOM 712 N N . PHE A 1 95 ? 3.473 -1.035 9.541 1.00 98.19 95 PHE A N 1
ATOM 713 C CA . PHE A 1 95 ? 2.565 0.036 9.130 1.00 98.19 95 PHE A CA 1
ATOM 714 C C . PHE A 1 95 ? 3.114 1.380 9.601 1.00 98.19 95 PHE A C 1
ATOM 716 O O . PHE A 1 95 ? 3.635 1.467 10.710 1.00 98.19 95 PHE A O 1
ATOM 723 N N . GLU A 1 96 ? 2.953 2.407 8.776 1.00 97.94 96 GLU A N 1
ATOM 724 C CA . GLU A 1 96 ? 3.258 3.802 9.104 1.00 97.94 96 GLU A CA 1
ATOM 725 C C . GLU A 1 96 ? 1.969 4.623 9.014 1.00 97.94 96 GLU A C 1
ATOM 727 O O . GLU A 1 96 ? 1.135 4.382 8.131 1.00 97.94 96 GLU A O 1
ATOM 732 N N . LEU A 1 97 ? 1.806 5.609 9.898 1.00 98.06 97 LEU A N 1
ATOM 733 C CA . LEU A 1 97 ? 0.723 6.584 9.765 1.00 98.06 97 LEU A CA 1
ATOM 734 C C . LEU A 1 97 ? 0.991 7.465 8.542 1.00 98.06 97 LEU A C 1
ATOM 736 O O . LEU A 1 97 ? 2.110 7.943 8.356 1.00 98.06 97 LEU A O 1
ATOM 740 N N . GLU A 1 98 ? -0.031 7.734 7.729 1.00 94.75 98 GLU A N 1
ATOM 741 C CA . GLU A 1 98 ? 0.138 8.577 6.536 1.00 94.75 98 GLU A CA 1
ATOM 742 C C . GLU A 1 98 ? 0.694 9.970 6.877 1.00 94.75 98 GLU A C 1
ATOM 744 O O . GLU A 1 98 ? 1.517 10.498 6.135 1.00 94.75 98 GLU A O 1
ATOM 749 N N . GLN A 1 99 ? 0.340 10.527 8.044 1.00 94.06 99 GLN A N 1
ATOM 750 C CA . GLN A 1 99 ? 0.776 11.862 8.466 1.00 94.06 99 GLN A CA 1
ATOM 751 C C . GLN A 1 99 ? 2.275 11.923 8.808 1.00 94.06 99 GLN A C 1
ATOM 753 O O . GLN A 1 99 ? 2.844 13.008 8.924 1.00 94.06 99 GLN A O 1
ATOM 758 N N . GLN A 1 100 ? 2.930 10.771 8.985 1.00 95.00 100 GLN A N 1
ATOM 759 C CA . GLN A 1 100 ? 4.373 10.683 9.226 1.00 95.00 100 GLN A CA 1
ATOM 760 C C . GLN A 1 100 ? 5.178 10.659 7.918 1.00 95.00 100 GLN A C 1
ATOM 762 O O . GLN A 1 100 ? 6.396 10.867 7.931 1.00 95.00 100 GLN A O 1
ATOM 767 N N . ILE A 1 101 ? 4.518 10.437 6.777 1.00 95.56 101 ILE A N 1
ATOM 768 C CA . ILE A 1 101 ? 5.169 10.355 5.474 1.00 95.56 101 ILE A CA 1
ATOM 769 C C . ILE A 1 101 ? 5.314 11.750 4.866 1.00 95.56 101 ILE A C 1
ATOM 771 O O . ILE A 1 101 ? 4.351 12.480 4.669 1.00 95.56 101 ILE A O 1
ATOM 775 N N . LYS A 1 102 ? 6.551 12.128 4.524 1.00 93.69 102 LYS A N 1
ATOM 776 C CA . LYS A 1 102 ? 6.843 13.421 3.889 1.00 93.69 102 LYS A CA 1
ATOM 777 C C . LYS A 1 102 ? 6.702 13.327 2.372 1.00 93.69 102 LYS A C 1
ATOM 779 O O . LYS A 1 102 ? 7.574 12.763 1.710 1.00 93.69 102 LYS A O 1
ATOM 784 N N . GLU A 1 103 ? 5.683 13.952 1.802 1.00 91.69 103 GLU A N 1
ATOM 785 C CA . GLU A 1 103 ? 5.374 13.873 0.367 1.00 91.69 103 GLU A CA 1
ATOM 786 C C . GLU A 1 103 ? 6.151 14.872 -0.516 1.00 91.69 103 GLU A C 1
ATOM 788 O O . GLU A 1 103 ? 5.596 15.600 -1.330 1.00 91.69 103 GLU A O 1
ATOM 793 N N . LYS A 1 104 ? 7.484 14.911 -0.381 1.00 90.00 104 LYS A N 1
ATOM 794 C CA . LYS A 1 104 ? 8.355 15.976 -0.935 1.00 90.00 104 LYS A CA 1
ATOM 795 C C . LYS A 1 104 ? 8.240 16.240 -2.444 1.00 90.00 104 LYS A C 1
ATOM 797 O O . LYS A 1 104 ? 8.561 17.339 -2.886 1.00 90.00 104 LYS A O 1
ATOM 802 N N . LEU A 1 105 ? 7.892 15.228 -3.240 1.00 88.94 105 LEU A N 1
ATOM 803 C CA . LEU A 1 105 ? 7.801 15.339 -4.705 1.00 88.94 105 LEU A CA 1
ATOM 804 C C . LEU A 1 105 ? 6.361 15.492 -5.207 1.00 88.94 105 LEU A C 1
ATOM 806 O O . LEU A 1 105 ? 6.157 15.684 -6.408 1.00 88.94 105 LEU A O 1
ATOM 810 N N . ILE A 1 106 ? 5.375 15.410 -4.317 1.00 92.62 106 ILE A N 1
ATOM 811 C CA . ILE A 1 106 ? 3.955 15.470 -4.644 1.00 92.62 106 ILE A CA 1
ATOM 812 C C . ILE A 1 106 ? 3.510 16.932 -4.643 1.00 92.62 106 ILE A C 1
ATOM 814 O O . ILE A 1 106 ? 3.720 17.663 -3.683 1.00 92.62 106 ILE A O 1
ATOM 818 N N . ARG A 1 107 ? 2.911 17.380 -5.752 1.00 90.88 107 ARG A N 1
ATOM 819 C CA . ARG A 1 107 ? 2.319 18.729 -5.860 1.00 90.88 107 ARG A CA 1
ATOM 820 C C . ARG A 1 107 ? 0.863 18.768 -5.411 1.00 90.88 107 ARG A C 1
ATOM 822 O O . ARG A 1 107 ? 0.402 19.788 -4.918 1.00 90.88 107 ARG A O 1
ATOM 829 N N . LYS A 1 108 ? 0.138 17.676 -5.653 1.00 93.00 108 LYS A N 1
ATOM 830 C CA . LYS A 1 108 ? -1.268 17.501 -5.298 1.00 93.00 108 LYS A CA 1
ATOM 831 C C . LYS A 1 108 ? -1.444 16.104 -4.728 1.00 93.00 108 LYS A C 1
ATOM 833 O O . LYS A 1 108 ? -1.248 15.124 -5.446 1.00 93.00 108 LYS A O 1
ATOM 838 N N . GLU A 1 109 ? -1.785 16.042 -3.453 1.00 93.75 109 GLU A N 1
ATOM 839 C CA . GLU A 1 109 ? -2.011 14.795 -2.732 1.00 93.75 109 GLU A CA 1
ATOM 840 C C . GLU A 1 109 ? -3.317 14.147 -3.209 1.00 93.75 109 GLU A C 1
ATOM 842 O O . GLU A 1 109 ? -4.302 14.821 -3.530 1.00 93.75 109 GLU A O 1
ATOM 847 N N . ASN A 1 110 ? -3.319 12.823 -3.274 1.00 94.62 110 ASN A N 1
ATOM 848 C CA . ASN A 1 110 ? -4.468 12.000 -3.610 1.00 94.62 110 ASN A CA 1
ATOM 849 C C . ASN A 1 110 ? -5.056 11.417 -2.322 1.00 94.62 110 ASN A C 1
ATOM 851 O O . ASN A 1 110 ? -4.850 10.246 -1.990 1.00 94.62 110 ASN A O 1
ATOM 855 N N . ILE A 1 111 ? -5.756 12.282 -1.589 1.00 94.69 111 ILE A N 1
ATOM 856 C CA . ILE A 1 111 ? -6.393 11.961 -0.313 1.00 94.69 111 ILE A CA 1
ATOM 857 C C . ILE A 1 111 ? -7.894 11.807 -0.528 1.00 94.69 111 ILE A C 1
ATOM 859 O O . ILE A 1 111 ? -8.583 12.708 -1.008 1.00 94.69 111 ILE A O 1
ATOM 863 N N . HIS A 1 112 ? -8.405 10.652 -0.134 1.00 94.44 112 HIS A N 1
ATOM 864 C CA . HIS A 1 112 ? -9.819 10.345 -0.071 1.00 94.44 112 HIS A CA 1
ATOM 865 C C . HIS A 1 112 ? -10.288 10.490 1.374 1.00 94.44 112 HIS A C 1
ATOM 867 O O . HIS A 1 112 ? -9.795 9.798 2.266 1.00 94.44 112 HIS A O 1
ATOM 873 N N . LYS A 1 113 ? -11.261 11.377 1.598 1.00 95.44 113 LYS A N 1
ATOM 874 C CA . LYS A 1 113 ? -11.924 11.514 2.898 1.00 95.44 113 LYS A CA 1
ATOM 875 C C . LYS A 1 113 ? -12.863 10.334 3.127 1.00 95.44 113 LYS A C 1
ATOM 877 O O . LYS A 1 113 ? -13.548 9.892 2.204 1.00 95.44 113 LYS A O 1
ATOM 882 N N . GLY A 1 114 ? -12.912 9.851 4.360 1.00 97.25 114 GLY A N 1
ATOM 883 C CA . GLY A 1 114 ? -13.730 8.703 4.714 1.00 97.25 114 GLY A CA 1
ATOM 884 C C . GLY A 1 114 ? -13.504 8.236 6.146 1.00 97.25 114 GLY A C 1
ATOM 885 O O . GLY A 1 114 ? -12.957 8.951 6.987 1.00 97.25 114 GLY A O 1
ATOM 886 N N . VAL A 1 115 ? -13.906 6.997 6.398 1.00 98.06 115 VAL A N 1
ATOM 887 C CA . VAL A 1 115 ? -13.812 6.321 7.692 1.00 98.06 115 VAL A CA 1
ATOM 888 C C . VAL A 1 115 ? -12.657 5.325 7.701 1.00 98.06 115 VAL A C 1
ATOM 890 O O . VAL A 1 115 ? -12.380 4.661 6.702 1.00 98.06 115 VAL A O 1
ATOM 893 N N . GLY A 1 116 ? -12.018 5.204 8.859 1.00 98.31 116 GLY A N 1
ATOM 894 C CA . GLY A 1 116 ? -10.898 4.316 9.131 1.00 98.31 116 GLY A CA 1
ATOM 895 C C . GLY A 1 116 ? -9.554 5.039 9.186 1.00 98.31 116 GLY A C 1
ATOM 896 O O . GLY A 1 116 ? -9.372 6.128 8.648 1.00 98.31 116 GLY A O 1
ATOM 897 N N . GLY A 1 117 ? -8.597 4.431 9.878 1.00 98.31 117 GLY A N 1
ATOM 898 C CA . GLY A 1 117 ? -7.233 4.939 9.969 1.00 98.31 117 GLY A CA 1
ATOM 899 C C . GLY A 1 117 ? -6.478 4.663 8.681 1.00 98.31 117 GLY A C 1
ATOM 900 O O . GLY A 1 117 ? -6.208 3.504 8.369 1.00 98.31 117 GLY A O 1
ATOM 901 N N . ALA A 1 118 ? -6.147 5.709 7.932 1.00 98.38 118 ALA A N 1
ATOM 902 C CA . ALA A 1 118 ? -5.365 5.586 6.714 1.00 98.38 118 ALA A CA 1
ATOM 903 C C . ALA A 1 118 ? -3.868 5.401 7.035 1.00 98.38 118 ALA A C 1
ATOM 905 O O . ALA A 1 118 ? -3.287 6.093 7.875 1.00 98.38 118 ALA A O 1
ATOM 906 N N . LEU A 1 119 ? -3.267 4.400 6.396 1.00 98.69 119 LEU A N 1
ATOM 907 C CA . LEU A 1 119 ? -1.945 3.862 6.703 1.00 98.69 119 LEU A CA 1
ATOM 908 C C . LEU A 1 119 ? -1.169 3.569 5.419 1.00 98.69 119 LEU A C 1
ATOM 910 O O . LEU A 1 119 ? -1.743 3.238 4.375 1.00 98.69 119 LEU A O 1
ATOM 914 N N . VAL A 1 120 ? 0.156 3.567 5.537 1.00 98.50 120 VAL A N 1
ATOM 915 C CA . VAL A 1 120 ? 1.043 2.923 4.566 1.00 98.50 120 VAL A CA 1
ATOM 916 C C . VAL A 1 120 ? 1.434 1.553 5.106 1.00 98.50 120 VAL A C 1
ATOM 918 O O . VAL A 1 120 ? 2.172 1.446 6.084 1.00 98.50 120 VAL A O 1
ATOM 921 N N . GLY A 1 121 ? 0.945 0.492 4.464 1.00 98.31 121 GLY A N 1
ATOM 922 C CA . GLY A 1 121 ? 1.430 -0.864 4.706 1.00 98.31 121 GLY A CA 1
ATOM 923 C C . GLY A 1 121 ? 2.773 -1.063 4.013 1.00 98.31 121 GLY A C 1
ATOM 924 O O . GLY A 1 121 ? 2.892 -0.779 2.821 1.00 98.31 121 GLY A O 1
ATOM 925 N N . VAL A 1 122 ? 3.774 -1.560 4.740 1.00 98.06 122 VAL A N 1
ATOM 926 C CA . VAL A 1 122 ? 5.124 -1.816 4.220 1.00 98.06 122 VAL A CA 1
ATOM 927 C C . VAL A 1 122 ? 5.436 -3.300 4.344 1.00 98.06 122 VAL A C 1
ATOM 929 O O . VAL A 1 122 ? 5.342 -3.884 5.424 1.00 98.06 122 VAL A O 1
ATOM 932 N N . ARG A 1 123 ? 5.821 -3.925 3.233 1.00 97.31 123 ARG A N 1
ATOM 933 C CA . ARG A 1 123 ? 6.251 -5.321 3.160 1.00 97.31 123 ARG A CA 1
ATOM 934 C C . ARG A 1 123 ? 7.731 -5.376 2.801 1.00 97.31 123 ARG A C 1
ATOM 936 O O . ARG A 1 123 ? 8.111 -5.194 1.646 1.00 97.31 123 ARG A O 1
ATOM 943 N N . LYS A 1 124 ? 8.566 -5.610 3.811 1.00 96.25 124 LYS A N 1
ATOM 944 C CA . LYS A 1 124 ? 10.021 -5.715 3.691 1.00 96.25 124 LYS A CA 1
ATOM 945 C C . LYS A 1 124 ? 10.494 -6.994 4.376 1.00 96.25 124 LYS A C 1
ATOM 947 O O . LYS A 1 124 ? 10.587 -7.051 5.598 1.00 96.25 124 LYS A O 1
ATOM 952 N N . VAL A 1 125 ? 10.783 -8.014 3.577 1.00 95.38 125 VAL A N 1
ATOM 953 C CA . VAL A 1 125 ? 11.211 -9.339 4.047 1.00 95.38 125 VAL A CA 1
ATOM 954 C C . VAL A 1 125 ? 12.694 -9.590 3.762 1.00 95.38 125 VAL A C 1
ATOM 956 O O . VAL A 1 125 ? 13.322 -8.857 2.996 1.00 95.38 125 VAL A O 1
ATOM 959 N N . ASN A 1 126 ? 13.257 -10.615 4.405 1.00 93.50 126 ASN A N 1
ATOM 960 C CA . ASN A 1 126 ? 14.637 -11.054 4.217 1.00 93.50 126 ASN A CA 1
ATOM 961 C C . ASN A 1 126 ? 14.666 -12.575 3.944 1.00 93.50 126 ASN A C 1
ATOM 963 O O . ASN A 1 126 ? 14.198 -13.318 4.810 1.00 93.50 126 ASN A O 1
ATOM 967 N N . PRO A 1 127 ? 15.189 -13.046 2.793 1.00 93.88 127 PRO A N 1
ATOM 968 C CA . PRO A 1 127 ? 15.734 -12.261 1.676 1.00 93.88 127 PRO A CA 1
ATOM 969 C C . PRO A 1 127 ? 14.661 -11.399 0.981 1.00 93.88 127 PRO A C 1
ATOM 971 O O . PRO A 1 127 ? 13.484 -11.750 1.058 1.00 93.88 127 PRO A O 1
ATOM 974 N N . PRO A 1 128 ? 15.029 -10.282 0.315 1.00 91.75 128 PRO A N 1
ATOM 975 C CA . PRO A 1 128 ? 14.067 -9.446 -0.399 1.00 91.75 128 PRO A CA 1
ATOM 976 C C . PRO A 1 128 ? 13.284 -10.228 -1.455 1.00 91.75 128 PRO A C 1
ATOM 978 O O . PRO A 1 128 ? 13.837 -11.060 -2.176 1.00 91.75 128 PRO A O 1
ATOM 981 N N . GLU A 1 129 ? 11.995 -9.922 -1.576 1.00 92.94 129 GLU A N 1
ATOM 982 C CA . GLU A 1 129 ? 11.157 -10.447 -2.653 1.00 92.94 129 GLU A CA 1
ATOM 983 C C . GLU A 1 129 ? 11.646 -9.964 -4.022 1.00 92.94 129 GLU A C 1
ATOM 985 O O . GLU A 1 129 ? 12.160 -8.851 -4.165 1.00 92.94 129 GLU A O 1
ATOM 990 N N . LYS A 1 130 ? 11.451 -10.793 -5.054 1.00 93.81 130 LYS A N 1
ATOM 991 C CA . LYS A 1 130 ? 11.755 -10.405 -6.437 1.00 93.81 130 LYS A CA 1
ATOM 992 C C . LYS A 1 130 ? 11.009 -9.113 -6.791 1.00 93.81 130 LYS A C 1
ATOM 994 O O . LYS A 1 130 ? 9.828 -8.978 -6.480 1.00 93.81 130 LYS A O 1
ATOM 999 N N . PHE A 1 131 ? 11.714 -8.188 -7.443 1.00 96.06 131 PHE A N 1
ATOM 1000 C CA . PHE A 1 131 ? 11.223 -6.863 -7.848 1.00 96.06 131 PHE A CA 1
ATOM 1001 C C . PHE A 1 131 ? 10.815 -5.923 -6.701 1.00 96.06 131 PHE A C 1
ATOM 1003 O O . PHE A 1 131 ? 10.331 -4.819 -6.957 1.00 96.06 131 PHE A O 1
ATOM 1010 N N . ALA A 1 132 ? 11.018 -6.301 -5.435 1.00 94.88 132 ALA A N 1
ATOM 1011 C CA . ALA A 1 132 ? 10.778 -5.392 -4.326 1.00 94.88 132 ALA A CA 1
ATOM 1012 C C . ALA A 1 132 ? 11.850 -4.288 -4.304 1.00 94.88 132 ALA A C 1
ATOM 1014 O O . ALA A 1 132 ? 13.048 -4.583 -4.375 1.00 94.88 132 ALA A O 1
ATOM 1015 N N . PRO A 1 133 ? 11.465 -3.010 -4.143 1.00 93.19 133 PRO A N 1
ATOM 1016 C CA . PRO A 1 133 ? 12.423 -1.961 -3.821 1.00 93.19 133 PRO A CA 1
ATOM 1017 C C . PRO A 1 133 ? 13.218 -2.308 -2.549 1.00 93.19 133 PRO A C 1
ATOM 1019 O O . PRO A 1 133 ? 12.683 -2.973 -1.659 1.00 93.19 133 PRO A O 1
ATOM 1022 N N . PRO A 1 134 ? 14.446 -1.786 -2.359 1.00 89.12 134 PRO A N 1
ATOM 1023 C CA . PRO A 1 134 ? 15.244 -2.055 -1.152 1.00 89.12 134 PRO A CA 1
ATOM 1024 C C . PRO A 1 134 ? 14.555 -1.675 0.172 1.00 89.12 134 PRO A C 1
ATOM 1026 O O . PRO A 1 134 ? 14.890 -2.190 1.241 1.00 89.12 134 PRO A O 1
ATOM 1029 N N . ARG A 1 135 ? 13.587 -0.749 0.119 1.00 91.38 135 ARG A N 1
ATOM 1030 C CA . ARG A 1 135 ? 12.765 -0.340 1.268 1.00 91.38 135 ARG A CA 1
ATOM 1031 C C . ARG A 1 135 ? 11.491 -1.180 1.456 1.00 91.38 135 ARG A C 1
ATOM 1033 O O . ARG A 1 135 ? 10.760 -0.925 2.402 1.00 91.38 135 ARG A O 1
ATOM 1040 N N . GLY A 1 136 ? 11.272 -2.198 0.630 1.00 95.06 136 GLY A N 1
ATOM 1041 C CA . GLY A 1 136 ? 10.066 -3.021 0.618 1.00 95.06 136 GLY A CA 1
ATOM 1042 C C . GLY A 1 136 ? 9.004 -2.507 -0.351 1.00 95.06 136 GLY A C 1
ATOM 1043 O O . GLY A 1 136 ? 9.125 -1.416 -0.912 1.00 95.06 136 GLY A O 1
ATOM 1044 N N . ILE A 1 137 ? 7.965 -3.314 -0.546 1.00 96.44 137 ILE A N 1
ATOM 1045 C CA . ILE A 1 137 ? 6.774 -2.971 -1.329 1.00 96.44 137 ILE A CA 1
ATOM 1046 C C . ILE A 1 137 ? 5.779 -2.258 -0.413 1.00 96.44 137 ILE A C 1
ATOM 1048 O O . ILE A 1 137 ? 5.529 -2.722 0.702 1.00 96.44 137 ILE A O 1
ATOM 1052 N N . THR A 1 138 ? 5.195 -1.153 -0.873 1.00 97.31 138 THR A N 1
ATOM 1053 C CA . THR A 1 138 ? 4.208 -0.384 -0.106 1.00 97.31 138 THR A CA 1
ATOM 1054 C C . THR A 1 138 ? 2.816 -0.425 -0.728 1.00 97.31 138 THR A C 1
ATOM 1056 O O . THR A 1 138 ? 2.648 -0.691 -1.917 1.00 97.31 138 THR A O 1
ATOM 1059 N N . ALA A 1 139 ? 1.787 -0.180 0.085 1.00 97.12 139 ALA A N 1
ATOM 1060 C CA . ALA A 1 139 ? 0.421 0.030 -0.389 1.00 97.12 139 ALA A CA 1
ATOM 1061 C C . ALA A 1 139 ? -0.383 0.903 0.582 1.00 97.12 139 ALA A C 1
ATOM 1063 O O . ALA A 1 139 ? -0.096 0.941 1.778 1.00 97.12 139 ALA A O 1
ATOM 1064 N N . ALA A 1 140 ? -1.426 1.558 0.066 1.00 97.38 140 ALA A N 1
ATOM 1065 C CA . ALA A 1 140 ? -2.418 2.229 0.900 1.00 97.38 140 ALA A CA 1
ATOM 1066 C C . ALA A 1 140 ? -3.285 1.178 1.610 1.00 97.38 140 ALA A C 1
ATOM 1068 O O . ALA A 1 140 ? -3.790 0.239 0.979 1.00 97.38 140 ALA A O 1
ATOM 1069 N N . VAL A 1 141 ? -3.455 1.345 2.918 1.00 98.44 141 VAL A N 1
ATOM 1070 C CA . VAL A 1 141 ? -4.252 0.472 3.785 1.00 98.44 141 VAL A CA 1
ATOM 1071 C C . VAL A 1 141 ? -5.177 1.347 4.620 1.00 98.44 141 VAL A C 1
ATOM 1073 O O . VAL A 1 141 ? -4.757 2.394 5.100 1.00 98.44 141 VAL A O 1
ATOM 1076 N N . THR A 1 142 ? -6.416 0.908 4.826 1.00 98.75 142 THR A N 1
ATOM 1077 C CA . THR A 1 142 ? -7.335 1.576 5.756 1.00 98.75 142 THR A CA 1
ATOM 1078 C C . THR A 1 142 ? -7.704 0.611 6.872 1.00 98.75 142 THR A C 1
ATOM 1080 O O . THR A 1 142 ? -8.300 -0.432 6.616 1.00 98.75 142 THR A O 1
ATOM 1083 N N . ALA A 1 143 ? -7.349 0.940 8.109 1.00 98.75 143 ALA A N 1
ATOM 1084 C CA . ALA A 1 143 ? -7.755 0.188 9.287 1.00 98.75 143 ALA A CA 1
ATOM 1085 C C . ALA A 1 143 ? -9.179 0.578 9.703 1.00 98.75 143 ALA A C 1
ATOM 1087 O O . ALA A 1 143 ? -9.450 1.759 9.916 1.00 98.75 143 ALA A O 1
ATOM 1088 N N . THR A 1 144 ? -10.080 -0.390 9.856 1.00 98.69 144 THR A N 1
ATOM 1089 C CA . THR A 1 144 ? -11.433 -0.165 10.399 1.00 98.69 144 THR A CA 1
ATOM 1090 C C . THR A 1 144 ? -11.696 -1.085 11.582 1.00 98.69 144 THR A C 1
ATOM 1092 O O . THR A 1 144 ? -11.214 -2.215 11.594 1.00 98.69 144 THR A O 1
ATOM 1095 N N . LEU A 1 145 ? -12.485 -0.615 12.544 1.00 98.44 145 LEU A N 1
ATOM 1096 C CA . LEU A 1 145 ? -12.955 -1.379 13.698 1.00 98.44 145 LEU A CA 1
ATOM 1097 C C . LEU A 1 145 ? -14.479 -1.511 13.667 1.00 98.44 145 LEU A C 1
ATOM 1099 O O . LEU A 1 145 ? -15.178 -0.499 13.608 1.00 98.44 145 LEU A O 1
ATOM 1103 N N . ASP A 1 146 ? -14.969 -2.742 13.759 1.00 96.50 146 ASP A N 1
ATOM 1104 C CA . ASP A 1 146 ? -16.385 -3.055 13.967 1.00 96.50 146 ASP A CA 1
ATOM 1105 C C . ASP A 1 146 ? -16.595 -3.642 15.362 1.00 96.50 146 ASP A C 1
ATOM 1107 O O . ASP A 1 146 ? -15.800 -4.479 15.806 1.00 96.50 146 ASP A O 1
ATOM 1111 N N . PHE A 1 147 ? -17.665 -3.219 16.041 1.00 96.31 147 PHE A N 1
ATOM 1112 C CA . PHE A 1 147 ? -17.951 -3.606 17.421 1.00 96.31 147 PHE A CA 1
ATOM 1113 C C . PHE A 1 147 ? -19.251 -4.404 17.546 1.00 96.31 147 PHE A C 1
ATOM 1115 O O . PHE A 1 147 ? -20.291 -4.041 17.001 1.00 96.31 147 PHE A O 1
ATOM 1122 N N . HIS A 1 148 ? -19.204 -5.472 18.338 1.00 94.81 148 HIS A N 1
ATOM 1123 C CA . HIS A 1 148 ? -20.373 -6.183 18.843 1.00 94.81 148 HIS A CA 1
ATOM 1124 C C . HIS A 1 148 ? -20.248 -6.287 20.369 1.00 94.81 148 HIS A C 1
ATOM 1126 O O . HIS A 1 148 ? -19.625 -7.198 20.913 1.00 94.81 148 HIS A O 1
ATOM 1132 N N . GLY A 1 149 ? -20.770 -5.284 21.078 1.00 92.50 149 GLY A N 1
ATOM 1133 C CA . GLY A 1 149 ? -20.509 -5.124 22.508 1.00 92.50 149 GLY A CA 1
ATOM 1134 C C . GLY A 1 149 ? -19.025 -4.843 22.773 1.00 92.50 149 GLY A C 1
ATOM 1135 O O . GLY A 1 149 ? -18.519 -3.784 22.406 1.00 92.50 149 GLY A O 1
ATOM 1136 N N . LYS A 1 150 ? -18.332 -5.781 23.427 1.00 95.44 150 LYS A N 1
ATOM 1137 C CA . LYS A 1 150 ? -16.884 -5.703 23.705 1.00 95.44 150 LYS A CA 1
ATOM 1138 C C . LYS A 1 150 ? -16.029 -6.522 22.736 1.00 95.44 150 LYS A C 1
ATOM 1140 O O . LYS A 1 150 ? -14.802 -6.440 22.804 1.00 95.44 150 LYS A O 1
ATOM 1145 N N . ASP A 1 151 ? -16.654 -7.251 21.816 1.00 97.50 151 ASP A N 1
ATOM 1146 C CA . ASP A 1 151 ? -15.954 -7.910 20.722 1.00 97.50 151 ASP A CA 1
ATOM 1147 C C . ASP A 1 151 ? -15.652 -6.883 19.629 1.00 97.50 151 ASP A C 1
ATOM 1149 O O . ASP A 1 151 ? -16.559 -6.268 19.066 1.00 97.50 151 ASP A O 1
ATOM 1153 N N . ALA A 1 152 ? -14.371 -6.691 19.331 1.00 97.69 152 ALA A N 1
ATOM 1154 C CA . ALA A 1 152 ? -13.884 -5.789 18.301 1.00 97.69 152 ALA A CA 1
ATOM 1155 C C . ALA A 1 152 ? -13.236 -6.590 17.167 1.00 97.69 152 ALA A C 1
ATOM 1157 O O . ALA A 1 152 ? -12.441 -7.506 17.393 1.00 97.69 152 ALA A O 1
ATOM 1158 N N . THR A 1 153 ? -13.548 -6.232 15.924 1.00 97.88 153 THR A N 1
ATOM 1159 C CA . THR A 1 153 ? -12.905 -6.803 14.736 1.00 97.88 153 THR A CA 1
ATOM 1160 C C . THR A 1 153 ? -12.134 -5.711 14.000 1.00 97.88 153 THR A C 1
ATOM 1162 O O . THR A 1 153 ? -12.733 -4.758 13.510 1.00 97.88 153 THR A O 1
ATOM 1165 N N . LEU A 1 154 ? -10.807 -5.849 13.926 1.00 98.50 154 LEU A N 1
ATOM 1166 C CA . LEU A 1 154 ? -9.926 -4.975 13.149 1.00 98.50 154 LEU A CA 1
ATOM 1167 C C . LEU A 1 154 ? -9.767 -5.518 11.728 1.00 98.50 154 LEU A C 1
ATOM 1169 O O . LEU A 1 154 ? -9.282 -6.631 11.535 1.00 98.50 154 LEU A O 1
ATOM 1173 N N . ALA A 1 155 ? -10.100 -4.714 10.726 1.00 98.44 155 ALA A N 1
ATOM 1174 C CA . ALA A 1 155 ? -9.933 -5.068 9.323 1.00 98.44 155 ALA A CA 1
ATOM 1175 C C . ALA A 1 155 ? -8.912 -4.160 8.634 1.00 98.44 155 ALA A C 1
ATOM 1177 O O . ALA A 1 155 ? -8.959 -2.937 8.765 1.00 98.44 155 ALA A O 1
ATOM 1178 N N . LEU A 1 156 ? -8.016 -4.761 7.848 1.00 98.56 156 LEU A N 1
ATOM 1179 C CA . LEU A 1 156 ? -7.046 -4.055 7.010 1.00 98.56 156 LEU A CA 1
ATOM 1180 C C . LEU A 1 156 ? -7.597 -3.930 5.590 1.00 98.56 156 LEU A C 1
ATOM 1182 O O . LEU A 1 156 ? -7.330 -4.762 4.722 1.00 98.56 156 LEU A O 1
ATOM 1186 N N . ARG A 1 157 ? -8.416 -2.910 5.353 1.00 98.44 157 ARG A N 1
ATOM 1187 C CA . ARG A 1 157 ? -9.134 -2.717 4.090 1.00 98.44 157 ARG A CA 1
ATOM 1188 C C . ARG A 1 157 ? -8.182 -2.335 2.947 1.00 98.44 157 ARG A C 1
ATOM 1190 O O . ARG A 1 157 ? -7.130 -1.722 3.155 1.00 98.44 157 ARG A O 1
ATOM 1197 N N . ARG A 1 158 ? -8.580 -2.689 1.721 1.00 96.31 158 ARG A N 1
ATOM 1198 C CA . ARG A 1 158 ? -7.891 -2.414 0.448 1.00 96.31 158 ARG A CA 1
ATOM 1199 C C . ARG A 1 158 ? -8.600 -1.273 -0.297 1.00 96.31 158 ARG A C 1
ATOM 1201 O O . ARG A 1 158 ? -9.336 -1.555 -1.246 1.00 96.31 158 ARG A O 1
ATOM 1208 N N . PRO A 1 159 ? -8.372 0.006 0.053 1.00 95.31 159 PRO A N 1
ATOM 1209 C CA . PRO A 1 159 ? -9.147 1.120 -0.502 1.00 95.31 159 PRO A CA 1
ATOM 1210 C C . PRO A 1 159 ? -8.985 1.286 -2.025 1.00 95.31 159 PRO A C 1
ATOM 1212 O O . PRO A 1 159 ? -9.860 1.840 -2.681 1.00 95.31 159 PRO A O 1
ATOM 1215 N N . ALA A 1 160 ? -7.902 0.760 -2.616 1.00 90.75 160 ALA A N 1
ATOM 1216 C CA . ALA A 1 160 ? -7.703 0.728 -4.071 1.00 90.75 160 ALA A CA 1
ATOM 1217 C C . ALA A 1 160 ? -8.564 -0.322 -4.805 1.00 90.75 160 ALA A C 1
ATOM 1219 O O . ALA A 1 160 ? -8.770 -0.195 -6.008 1.00 90.75 160 ALA A O 1
ATOM 1220 N N . LYS A 1 161 ? -9.021 -1.376 -4.113 1.00 90.31 161 LYS A N 1
ATOM 1221 C CA . LYS A 1 161 ? -9.880 -2.435 -4.675 1.00 90.31 161 LYS A CA 1
ATOM 1222 C C . LYS A 1 161 ? -11.346 -2.202 -4.336 1.00 90.31 161 LYS A C 1
ATOM 1224 O O . LYS A 1 161 ? -12.199 -2.341 -5.203 1.00 90.31 161 LYS A O 1
ATOM 1229 N N . GLN A 1 162 ? -11.623 -1.822 -3.091 1.00 93.69 162 GLN A N 1
ATOM 1230 C CA . GLN A 1 162 ? -12.962 -1.492 -2.630 1.00 93.69 162 GLN A CA 1
ATOM 1231 C C . GLN A 1 162 ? -12.901 -0.183 -1.827 1.00 93.69 162 GLN A C 1
ATOM 1233 O O . GLN A 1 162 ? -12.383 -0.189 -0.712 1.00 93.69 162 GLN A O 1
ATOM 1238 N N . PRO A 1 163 ? -13.398 0.944 -2.372 1.00 94.44 163 PRO A N 1
ATOM 1239 C CA . PRO A 1 163 ? -13.253 2.266 -1.753 1.00 94.44 163 PRO A CA 1
ATOM 1240 C C . PRO A 1 163 ? -14.245 2.522 -0.609 1.00 94.44 163 PRO A C 1
ATOM 1242 O O . PRO A 1 163 ? -14.241 3.596 -0.013 1.00 94.44 163 PRO A O 1
ATOM 1245 N N . THR A 1 164 ? -15.113 1.559 -0.306 1.00 96.81 164 THR A N 1
ATOM 1246 C CA . THR A 1 164 ? -16.123 1.634 0.752 1.00 96.81 164 THR A CA 1
ATOM 1247 C C . THR A 1 164 ? -16.080 0.375 1.605 1.00 96.81 164 THR A C 1
ATOM 1249 O O . THR A 1 164 ? -15.839 -0.709 1.075 1.00 96.81 164 THR A O 1
ATOM 1252 N N . ALA A 1 165 ? -16.411 0.477 2.886 1.00 96.62 165 ALA A N 1
ATOM 1253 C CA . ALA A 1 165 ? -16.622 -0.683 3.748 1.00 96.62 165 ALA A CA 1
ATOM 1254 C C . ALA A 1 165 ? -17.873 -0.500 4.604 1.00 96.62 165 ALA A C 1
ATOM 1256 O O . ALA A 1 165 ? -18.314 0.625 4.847 1.00 96.62 165 ALA A O 1
ATOM 1257 N N . THR A 1 166 ? -18.438 -1.610 5.068 1.00 95.38 166 THR A N 1
ATOM 1258 C CA . THR A 1 166 ? -19.421 -1.571 6.148 1.00 95.38 166 THR A CA 1
ATOM 1259 C C . THR A 1 166 ? -18.677 -1.298 7.445 1.00 95.38 166 THR A C 1
ATOM 1261 O O . THR A 1 166 ? -17.748 -2.024 7.773 1.00 95.38 166 THR A O 1
ATOM 1264 N N . VAL A 1 167 ? -19.073 -0.234 8.135 1.00 94.38 167 VAL A N 1
ATOM 1265 C CA . VAL A 1 167 ? -18.628 0.100 9.490 1.00 94.38 167 VAL A CA 1
ATOM 1266 C C . VAL A 1 167 ? -19.890 0.371 10.294 1.00 94.38 167 VAL A C 1
ATOM 1268 O O . VAL A 1 167 ? -20.754 1.097 9.801 1.00 94.38 167 VAL A O 1
ATOM 1271 N N . GLU A 1 168 ? -20.054 -0.186 11.492 1.00 91.94 168 GLU A N 1
ATOM 1272 C CA . GLU A 1 168 ? -21.268 0.023 12.317 1.00 91.94 168 GLU A CA 1
ATOM 1273 C C . GLU A 1 168 ? -22.575 -0.198 11.525 1.00 91.94 168 GLU A C 1
ATOM 1275 O O . GLU A 1 168 ? -23.484 0.639 11.511 1.00 91.94 168 GLU A O 1
ATOM 1280 N N . GLY A 1 169 ? -22.621 -1.280 10.743 1.00 90.19 169 GLY A N 1
ATOM 1281 C CA . GLY A 1 169 ? -23.786 -1.659 9.935 1.00 90.19 169 GLY A CA 1
ATOM 1282 C C . GLY A 1 169 ? -24.118 -0.733 8.755 1.00 90.19 169 GLY A C 1
ATOM 1283 O O . GLY A 1 169 ? -25.123 -0.956 8.083 1.00 90.19 169 GLY A O 1
ATOM 1284 N N . LYS A 1 170 ? -23.303 0.291 8.463 1.00 94.31 170 LYS A N 1
ATOM 1285 C CA . LYS A 1 170 ? -23.515 1.226 7.344 1.00 94.31 170 LYS A CA 1
ATOM 1286 C C . LYS A 1 170 ? -22.341 1.202 6.375 1.00 94.31 170 LYS A C 1
ATOM 1288 O O . LYS A 1 170 ? -21.187 1.278 6.789 1.00 94.31 170 LYS A O 1
ATOM 1293 N N . THR A 1 171 ? -22.627 1.161 5.077 1.00 96.69 171 THR A N 1
ATOM 1294 C CA . THR A 1 171 ? -21.604 1.312 4.036 1.00 96.69 171 THR A CA 1
ATOM 1295 C C . THR A 1 171 ? -21.117 2.759 3.991 1.00 96.69 171 THR A C 1
ATOM 1297 O O . THR A 1 171 ? -21.907 3.676 3.769 1.00 96.69 171 THR A O 1
ATOM 1300 N N . ARG A 1 172 ? -19.816 2.967 4.205 1.00 96.88 172 ARG A N 1
ATOM 1301 C CA . ARG A 1 172 ? -19.171 4.286 4.238 1.00 96.88 172 ARG A CA 1
ATOM 1302 C C . ARG A 1 172 ? -17.942 4.323 3.328 1.00 96.88 172 ARG A C 1
ATOM 1304 O O . ARG A 1 172 ? -17.306 3.282 3.142 1.00 96.88 172 ARG A O 1
ATOM 1311 N N . PRO A 1 173 ? -17.586 5.493 2.763 1.00 97.50 173 PRO A N 1
ATOM 1312 C CA . PRO A 1 173 ? -16.314 5.661 2.067 1.00 97.50 173 PRO A CA 1
ATOM 1313 C C . PRO A 1 173 ? -15.150 5.442 3.035 1.00 97.50 173 PRO A C 1
ATOM 1315 O O . PRO A 1 173 ? -15.224 5.833 4.200 1.00 97.50 173 PRO A O 1
ATOM 1318 N N . LEU A 1 174 ? -14.079 4.819 2.553 1.00 98.06 174 LEU A N 1
ATOM 1319 C CA . LEU A 1 174 ? -12.852 4.615 3.314 1.00 98.06 174 LEU A CA 1
ATOM 1320 C C . LEU A 1 174 ? -11.935 5.829 3.193 1.00 98.06 174 LEU A C 1
ATOM 1322 O O . LEU A 1 174 ? -11.752 6.365 2.098 1.00 98.06 174 LEU A O 1
ATOM 1326 N N . ALA A 1 175 ? -11.327 6.229 4.310 1.00 98.00 175 ALA A N 1
ATOM 1327 C CA . ALA A 1 175 ? -10.227 7.184 4.272 1.00 98.00 175 ALA A CA 1
ATOM 1328 C C . ALA A 1 175 ? -8.992 6.524 3.658 1.00 98.00 175 ALA A C 1
ATOM 1330 O O . ALA A 1 175 ? -8.655 5.393 4.015 1.00 98.00 175 ALA A O 1
ATOM 1331 N N . ALA A 1 176 ? -8.303 7.213 2.755 1.00 96.88 176 ALA A N 1
ATOM 1332 C CA . ALA A 1 176 ? -7.065 6.710 2.175 1.00 96.88 176 ALA A CA 1
ATOM 1333 C C . ALA A 1 176 ? -6.223 7.836 1.581 1.00 96.88 176 ALA A C 1
ATOM 1335 O O . ALA A 1 176 ? -6.729 8.633 0.794 1.00 96.88 176 ALA A O 1
ATOM 1336 N N . ASN A 1 177 ? -4.924 7.829 1.857 1.00 97.06 177 ASN A N 1
ATOM 1337 C CA . ASN A 1 177 ? -3.943 8.583 1.092 1.00 97.06 177 ASN A CA 1
ATOM 1338 C C . ASN A 1 177 ? -3.204 7.646 0.127 1.00 97.06 177 ASN A C 1
ATOM 1340 O O . ASN A 1 177 ? -2.441 6.766 0.528 1.00 97.06 177 ASN A O 1
ATOM 1344 N N . PHE A 1 178 ? -3.446 7.829 -1.169 1.00 95.75 178 PHE A N 1
ATOM 1345 C CA . PHE A 1 178 ? -2.798 7.048 -2.224 1.00 95.75 178 PHE A CA 1
ATOM 1346 C C . PHE A 1 178 ? -1.426 7.608 -2.622 1.00 95.75 178 PHE A C 1
ATOM 1348 O O . PHE A 1 178 ? -0.635 6.889 -3.226 1.00 95.75 178 PHE A O 1
ATOM 1355 N N . SER A 1 179 ? -1.114 8.847 -2.246 1.00 96.75 179 SER A N 1
ATOM 1356 C CA . SER A 1 179 ? 0.191 9.481 -2.459 1.00 96.75 179 SER A CA 1
ATOM 1357 C C . SER A 1 179 ? 1.241 9.013 -1.446 1.00 96.75 179 SER A C 1
ATOM 1359 O O . SER A 1 179 ? 2.412 8.835 -1.803 1.00 96.75 179 SER A O 1
ATOM 1361 N N . ALA A 1 180 ? 0.834 8.733 -0.206 1.00 97.06 180 ALA A N 1
ATOM 1362 C CA . ALA A 1 180 ? 1.739 8.346 0.875 1.00 97.06 180 ALA A CA 1
ATOM 1363 C C . ALA A 1 180 ? 2.568 7.072 0.583 1.00 97.06 180 ALA A C 1
ATOM 1365 O O . ALA A 1 180 ? 3.786 7.114 0.777 1.00 97.06 180 ALA A O 1
ATOM 1366 N N . PRO A 1 181 ? 2.016 5.956 0.054 1.00 96.19 181 PRO A N 1
ATOM 1367 C CA . PRO A 1 181 ? 2.816 4.770 -0.272 1.00 96.19 181 PRO A CA 1
ATOM 1368 C C . PRO A 1 181 ? 3.934 5.038 -1.282 1.00 96.19 181 PRO A C 1
ATOM 1370 O O . PRO A 1 181 ? 5.028 4.493 -1.137 1.00 96.19 181 PRO A O 1
ATOM 1373 N N . MET A 1 182 ? 3.686 5.901 -2.273 1.00 93.25 182 MET A N 1
ATOM 1374 C CA . MET A 1 182 ? 4.703 6.328 -3.238 1.00 93.25 182 MET A CA 1
ATOM 1375 C C . MET A 1 182 ? 5.764 7.205 -2.561 1.00 93.25 182 MET A C 1
ATOM 1377 O O . MET A 1 182 ? 6.964 7.022 -2.766 1.00 93.25 182 MET A O 1
ATOM 1381 N N . SER A 1 183 ? 5.326 8.125 -1.701 1.00 94.75 183 SER A N 1
ATOM 1382 C CA . SER A 1 183 ? 6.197 9.031 -0.948 1.00 94.75 183 SER A CA 1
ATOM 1383 C C . SER A 1 183 ? 7.000 8.343 0.159 1.00 94.75 183 SER A C 1
ATOM 1385 O O . SER A 1 183 ? 7.990 8.901 0.630 1.00 94.75 183 SER A O 1
ATOM 1387 N N . TYR A 1 184 ? 6.660 7.112 0.548 1.00 95.06 184 TYR A N 1
ATOM 1388 C CA . TYR A 1 184 ? 7.496 6.300 1.439 1.00 95.06 184 TYR A CA 1
ATOM 1389 C C . TYR A 1 184 ? 8.926 6.141 0.889 1.00 95.06 184 TYR A C 1
ATOM 1391 O O . TYR A 1 184 ? 9.916 6.163 1.630 1.00 95.06 184 TYR A O 1
ATOM 1399 N N . TYR A 1 185 ? 9.065 6.076 -0.437 1.00 91.81 185 TYR A N 1
ATOM 1400 C CA . TYR A 1 185 ? 10.356 6.148 -1.104 1.00 91.81 185 TYR A CA 1
ATOM 1401 C C . TYR A 1 185 ? 10.844 7.602 -1.116 1.00 91.81 185 TYR A C 1
ATOM 1403 O O . TYR A 1 185 ? 10.583 8.374 -2.031 1.00 91.81 185 TYR A O 1
ATOM 1411 N N . GLN A 1 186 ? 11.568 7.996 -0.068 1.00 88.31 186 GLN A N 1
ATOM 1412 C CA . GLN A 1 186 ? 12.123 9.347 0.019 1.00 88.31 186 GLN A CA 1
ATOM 1413 C C . GLN A 1 186 ? 13.216 9.570 -1.043 1.00 88.31 186 GLN A C 1
ATOM 1415 O O . GLN A 1 186 ? 14.140 8.746 -1.119 1.00 88.31 186 GLN A O 1
ATOM 1420 N N . PRO A 1 187 ? 13.159 10.678 -1.811 1.00 85.19 187 PRO A N 1
ATOM 1421 C CA . PRO A 1 187 ? 14.183 10.999 -2.796 1.00 85.19 187 PRO A CA 1
ATOM 1422 C C . PRO A 1 187 ? 15.519 11.352 -2.127 1.00 85.19 187 PRO A C 1
ATOM 1424 O O . PRO A 1 187 ? 15.541 11.779 -0.964 1.00 85.19 187 PRO A O 1
ATOM 1427 N N . PRO A 1 188 ? 16.645 11.225 -2.851 1.00 81.12 188 PRO A N 1
ATOM 1428 C CA . PRO A 1 188 ? 17.922 11.767 -2.400 1.00 81.12 188 PRO A CA 1
ATOM 1429 C C . PRO A 1 188 ? 17.856 13.298 -2.278 1.00 81.12 188 PRO A C 1
ATOM 1431 O O . PRO A 1 188 ? 17.031 13.950 -2.917 1.00 81.12 188 PRO A O 1
ATOM 1434 N N . GLY A 1 189 ? 18.760 13.881 -1.484 1.00 78.31 189 GLY A N 1
ATOM 1435 C CA . GLY A 1 189 ? 18.774 15.326 -1.218 1.00 78.31 189 GLY A CA 1
ATOM 1436 C C . GLY A 1 189 ? 18.953 16.210 -2.460 1.00 78.31 189 GLY A C 1
ATOM 1437 O O . GLY A 1 189 ? 18.445 17.325 -2.478 1.00 78.31 189 GLY A O 1
ATOM 1438 N N . ASN A 1 190 ? 19.624 15.718 -3.510 1.00 79.62 190 ASN A N 1
ATOM 1439 C CA . ASN A 1 190 ? 19.763 16.420 -4.788 1.00 79.62 190 ASN A CA 1
ATOM 1440 C C . ASN A 1 190 ? 19.585 15.449 -5.965 1.00 79.62 190 ASN A C 1
ATOM 1442 O O . ASN A 1 190 ? 20.481 14.669 -6.295 1.00 79.62 190 ASN A O 1
ATOM 1446 N N . LEU A 1 191 ? 18.412 15.503 -6.600 1.00 79.75 191 LEU A N 1
ATOM 1447 C CA . LEU A 1 191 ? 18.050 14.589 -7.680 1.00 79.75 191 LEU A CA 1
ATOM 1448 C C . LEU A 1 191 ? 18.847 14.836 -8.965 1.00 79.75 191 LEU A C 1
ATOM 1450 O O . LEU A 1 191 ? 19.254 13.882 -9.624 1.00 79.75 191 LEU A O 1
ATOM 1454 N N . MET A 1 192 ? 19.102 16.108 -9.284 1.00 75.31 192 MET A N 1
ATOM 1455 C CA . MET A 1 192 ? 19.884 16.509 -10.454 1.00 75.31 192 MET A CA 1
ATOM 1456 C C . MET A 1 192 ? 21.325 16.016 -10.334 1.00 75.31 192 MET A C 1
ATOM 1458 O O . MET A 1 192 ? 21.863 15.463 -11.285 1.00 75.31 192 MET A O 1
ATOM 1462 N N . PHE A 1 193 ? 21.928 16.142 -9.150 1.00 75.44 193 PHE A N 1
ATOM 1463 C CA . PHE A 1 193 ? 23.279 15.650 -8.896 1.00 75.44 193 PHE A CA 1
ATOM 1464 C C . PHE A 1 193 ? 23.380 14.128 -9.045 1.00 75.44 193 PHE A C 1
ATOM 1466 O O . PHE A 1 193 ? 24.308 13.637 -9.679 1.00 75.44 193 PHE A O 1
ATOM 1473 N N . VAL A 1 194 ? 22.411 13.370 -8.518 1.00 75.62 194 VAL A N 1
ATOM 1474 C CA . VAL A 1 194 ? 22.378 11.905 -8.680 1.00 75.62 194 VAL A CA 1
ATOM 1475 C C . VAL A 1 194 ? 22.180 11.506 -10.144 1.00 75.62 194 VAL A C 1
ATOM 1477 O O . VAL A 1 194 ? 22.863 10.604 -10.627 1.00 75.62 194 VAL A O 1
ATOM 1480 N N . GLY A 1 195 ? 21.276 12.183 -10.857 1.00 69.75 195 GLY A N 1
ATOM 1481 C CA . GLY A 1 195 ? 21.063 11.971 -12.287 1.00 69.75 195 GLY A CA 1
ATOM 1482 C C . GLY A 1 195 ? 22.327 12.245 -13.106 1.00 69.75 195 GLY A C 1
ATOM 1483 O O . GLY A 1 195 ? 22.724 11.409 -13.917 1.00 69.75 195 GLY A O 1
ATOM 1484 N N . LEU A 1 196 ? 23.008 13.362 -12.825 1.00 70.88 196 LEU A N 1
ATOM 1485 C CA . LEU A 1 196 ? 24.293 13.731 -13.419 1.00 70.88 196 LEU A CA 1
ATOM 1486 C C . LEU A 1 196 ? 25.353 12.661 -13.136 1.00 70.88 196 LEU A C 1
ATOM 1488 O O . LEU A 1 196 ? 25.944 12.128 -14.071 1.00 70.88 196 LEU A O 1
ATOM 1492 N N . LEU A 1 197 ? 25.562 12.293 -11.867 1.00 71.81 197 LEU A N 1
ATOM 1493 C CA . LEU A 1 197 ? 26.534 11.264 -11.487 1.00 71.81 197 LEU A CA 1
ATOM 1494 C C . LEU A 1 197 ? 26.269 9.939 -12.199 1.00 71.81 197 LEU A C 1
ATOM 1496 O O . LEU A 1 197 ? 27.205 9.346 -12.722 1.00 71.81 197 LEU A O 1
ATOM 1500 N N . GLY A 1 198 ? 25.012 9.494 -12.255 1.00 63.56 198 GLY A N 1
ATOM 1501 C CA . GLY A 1 198 ? 24.634 8.269 -12.955 1.00 63.56 198 GLY A CA 1
ATOM 1502 C C . GLY A 1 198 ? 24.822 8.341 -14.470 1.00 63.56 198 GLY A C 1
ATOM 1503 O O . GLY A 1 198 ? 25.053 7.309 -15.092 1.00 63.56 198 GLY A O 1
ATOM 1504 N N . GLY A 1 199 ? 24.722 9.535 -15.059 1.00 59.94 199 GLY A N 1
ATOM 1505 C CA . GLY A 1 199 ? 24.978 9.780 -16.479 1.00 59.94 199 GLY A CA 1
ATOM 1506 C C . GLY A 1 199 ? 26.460 9.812 -16.845 1.00 59.94 199 GLY A C 1
ATOM 1507 O O . GLY A 1 199 ? 26.825 9.372 -17.927 1.00 59.94 199 GLY A O 1
ATOM 1508 N N . PHE A 1 200 ? 27.324 10.282 -15.943 1.00 63.59 200 PHE A N 1
ATOM 1509 C CA . PHE A 1 200 ? 28.771 10.345 -16.185 1.00 63.59 200 PHE A CA 1
ATOM 1510 C C . PHE A 1 200 ? 29.546 9.138 -15.638 1.00 63.59 200 PHE A C 1
ATOM 1512 O O . PHE A 1 200 ? 30.630 8.835 -16.129 1.00 63.59 200 PHE A O 1
ATOM 1519 N N . ASN A 1 201 ? 29.030 8.447 -14.618 1.00 66.06 201 ASN A N 1
ATOM 1520 C CA . ASN A 1 201 ? 29.679 7.287 -14.019 1.00 66.06 201 ASN A CA 1
ATOM 1521 C C . ASN A 1 201 ? 28.661 6.271 -13.480 1.00 66.06 201 ASN A C 1
ATOM 1523 O O . ASN A 1 201 ? 28.115 6.413 -12.382 1.00 66.06 201 ASN A O 1
ATOM 1527 N N . ALA A 1 202 ? 28.490 5.180 -14.223 1.00 62.78 202 ALA A N 1
ATOM 1528 C CA . ALA A 1 202 ? 27.536 4.131 -13.895 1.00 62.78 202 ALA A CA 1
ATOM 1529 C C . ALA A 1 202 ? 27.760 3.466 -12.524 1.00 62.78 202 ALA A C 1
ATOM 1531 O O . ALA A 1 202 ? 26.802 3.021 -11.895 1.00 62.78 202 ALA A O 1
ATOM 1532 N N . THR A 1 203 ? 29.001 3.441 -12.026 1.00 60.38 203 THR A N 1
ATOM 1533 C CA . THR A 1 203 ? 29.349 2.804 -10.742 1.00 60.38 203 THR A CA 1
ATOM 1534 C C . THR A 1 203 ? 28.912 3.612 -9.515 1.00 60.38 203 THR A C 1
ATOM 1536 O O . THR A 1 203 ? 28.867 3.073 -8.414 1.00 60.38 203 THR A O 1
ATOM 1539 N N . LYS A 1 204 ? 28.556 4.895 -9.689 1.00 56.53 204 LYS A N 1
ATOM 1540 C CA . LYS A 1 204 ? 28.119 5.798 -8.609 1.00 56.53 204 LYS A CA 1
ATOM 1541 C C . LYS A 1 204 ? 26.596 5.954 -8.517 1.00 56.53 204 LYS A C 1
ATOM 1543 O O . LYS A 1 204 ? 26.113 6.793 -7.756 1.00 56.53 204 LYS A O 1
ATOM 1548 N N . TYR A 1 205 ? 25.834 5.180 -9.289 1.00 60.12 205 TYR A N 1
ATOM 1549 C CA . TYR A 1 205 ? 24.376 5.223 -9.245 1.00 60.12 205 TYR A CA 1
ATOM 1550 C C . TYR A 1 205 ? 23.858 4.499 -7.987 1.00 60.12 205 TYR A C 1
ATOM 1552 O O . TYR A 1 205 ? 24.200 3.339 -7.765 1.00 60.12 205 TYR A O 1
ATOM 1560 N N . PRO A 1 206 ? 23.048 5.157 -7.138 1.00 61.19 206 PRO A N 1
ATOM 1561 C CA . PRO A 1 206 ? 22.778 4.685 -5.778 1.00 61.19 206 PRO A CA 1
ATOM 1562 C C . PRO A 1 206 ? 21.784 3.517 -5.685 1.00 61.19 206 PRO A C 1
ATOM 1564 O O . PRO A 1 206 ? 21.584 2.987 -4.595 1.00 61.19 206 PRO A O 1
ATOM 1567 N N . ALA A 1 207 ? 21.134 3.133 -6.787 1.00 68.81 207 ALA A N 1
ATOM 1568 C CA . ALA A 1 207 ? 20.164 2.041 -6.817 1.00 68.81 207 ALA A CA 1
ATOM 1569 C C . ALA A 1 207 ? 20.644 0.911 -7.744 1.00 68.81 207 ALA A C 1
ATOM 1571 O O . ALA A 1 207 ? 21.190 1.202 -8.809 1.00 68.81 207 ALA A O 1
ATOM 1572 N N . PRO A 1 208 ? 20.427 -0.372 -7.402 1.00 80.62 208 PRO A N 1
ATOM 1573 C CA . PRO A 1 208 ? 20.721 -1.463 -8.323 1.00 80.62 208 PRO A CA 1
ATOM 1574 C C . PRO A 1 208 ? 19.946 -1.291 -9.635 1.00 80.62 208 PRO A C 1
ATOM 1576 O O . PRO A 1 208 ? 18.794 -0.848 -9.630 1.00 80.62 208 PRO A O 1
ATOM 1579 N N . THR A 1 209 ? 20.570 -1.650 -10.760 1.00 89.69 209 THR A N 1
ATOM 1580 C CA . THR A 1 209 ? 19.836 -1.735 -12.030 1.00 89.69 209 THR A CA 1
ATOM 1581 C C . THR A 1 209 ? 18.780 -2.822 -11.904 1.00 89.69 209 THR A C 1
ATOM 1583 O O . THR A 1 209 ? 19.116 -3.929 -11.490 1.00 89.69 209 THR A O 1
ATOM 1586 N N . GLY A 1 210 ? 17.530 -2.525 -12.240 1.00 94.38 210 GLY A N 1
ATOM 1587 C CA . GLY A 1 210 ? 16.470 -3.513 -12.098 1.00 94.38 210 GLY A CA 1
ATOM 1588 C C . GLY A 1 210 ? 15.070 -2.969 -12.319 1.00 94.38 210 GLY A C 1
ATOM 1589 O O . GLY A 1 210 ? 14.852 -1.756 -12.398 1.00 94.38 210 GLY A O 1
ATOM 1590 N N . LEU A 1 211 ? 14.127 -3.903 -12.403 1.00 97.12 211 LEU A N 1
ATOM 1591 C CA . LEU A 1 211 ? 12.698 -3.630 -12.410 1.00 97.12 211 LEU A CA 1
ATOM 1592 C C . LEU A 1 211 ? 12.168 -3.646 -10.971 1.00 97.12 211 LEU A C 1
ATOM 1594 O O . LEU A 1 211 ? 12.473 -4.545 -10.190 1.00 97.12 211 LEU A O 1
ATOM 1598 N N . TYR A 1 212 ? 11.364 -2.647 -10.626 1.00 96.25 212 TYR A N 1
ATOM 1599 C CA . TYR A 1 212 ? 10.839 -2.454 -9.281 1.00 96.25 212 TYR A CA 1
ATOM 1600 C C . TYR A 1 212 ? 9.328 -2.287 -9.302 1.00 96.25 212 TYR A C 1
ATOM 1602 O O . TYR A 1 212 ? 8.791 -1.466 -10.050 1.00 96.25 212 TYR A O 1
ATOM 1610 N N . PHE A 1 213 ? 8.637 -3.050 -8.460 1.00 96.50 213 PHE A N 1
ATOM 1611 C CA . PHE A 1 213 ? 7.189 -2.976 -8.319 1.00 96.50 213 PHE A CA 1
ATOM 1612 C C . PHE A 1 213 ? 6.850 -1.963 -7.229 1.00 96.50 213 PHE A C 1
ATOM 1614 O O . PHE A 1 213 ? 7.249 -2.117 -6.074 1.00 96.50 213 PHE A O 1
ATOM 1621 N N . MET A 1 214 ? 6.086 -0.929 -7.584 1.00 94.25 214 MET A N 1
ATOM 1622 C CA . MET A 1 214 ? 5.727 0.151 -6.652 1.00 94.25 214 MET A CA 1
ATOM 1623 C C . MET A 1 214 ? 4.518 -0.194 -5.773 1.00 94.25 214 MET A C 1
ATOM 1625 O O . MET A 1 214 ? 4.041 0.635 -5.006 1.00 94.25 214 MET A O 1
ATOM 1629 N N . GLN A 1 215 ? 3.991 -1.406 -5.932 1.00 93.44 215 GLN A N 1
ATOM 1630 C CA . GLN A 1 215 ? 2.808 -1.933 -5.269 1.00 93.44 215 GLN A CA 1
ATOM 1631 C C . GLN A 1 215 ? 2.822 -3.467 -5.351 1.00 93.44 215 GLN A C 1
ATOM 1633 O O . GLN A 1 215 ? 3.498 -4.019 -6.223 1.00 93.44 215 GLN A O 1
ATOM 1638 N N . PRO A 1 216 ? 2.056 -4.169 -4.499 1.00 94.50 216 PRO A N 1
ATOM 1639 C CA . PRO A 1 216 ? 1.834 -5.603 -4.636 1.00 94.50 216 PRO A CA 1
ATOM 1640 C C . PRO A 1 216 ? 1.399 -5.992 -6.050 1.00 94.50 216 PRO A C 1
ATOM 1642 O O . PRO A 1 216 ? 0.506 -5.345 -6.612 1.00 94.50 216 PRO A O 1
ATOM 1645 N N . TYR A 1 217 ? 2.007 -7.055 -6.588 1.00 95.56 217 TYR A N 1
ATOM 1646 C CA . TYR A 1 217 ? 1.604 -7.626 -7.871 1.00 95.56 217 TYR A CA 1
ATOM 1647 C C . TYR A 1 217 ? 0.129 -8.029 -7.842 1.00 95.56 217 TYR A C 1
ATOM 1649 O O . TYR A 1 217 ? -0.371 -8.567 -6.851 1.00 95.56 217 TYR A O 1
ATOM 1657 N N . ASP A 1 218 ? -0.559 -7.764 -8.946 1.00 93.94 218 ASP A N 1
ATOM 1658 C CA . ASP A 1 218 ? -1.989 -7.991 -9.078 1.00 93.94 218 ASP A CA 1
ATOM 1659 C C . ASP A 1 218 ? -2.320 -8.542 -10.471 1.00 93.94 218 ASP A C 1
ATOM 1661 O O . ASP A 1 218 ? -2.205 -7.798 -11.444 1.00 93.94 218 ASP A O 1
ATOM 1665 N N . PRO A 1 219 ? -2.718 -9.817 -10.613 1.00 94.88 219 PRO A N 1
ATOM 1666 C CA . PRO A 1 219 ? -2.919 -10.428 -11.930 1.00 94.88 219 PRO A CA 1
ATOM 1667 C C . PRO A 1 219 ? -4.044 -9.764 -12.742 1.00 94.88 219 PRO A C 1
ATOM 1669 O O . PRO A 1 219 ? -4.054 -9.836 -13.971 1.00 94.88 219 PRO A O 1
ATOM 1672 N N . ASP A 1 220 ? -4.957 -9.052 -12.077 1.00 93.81 220 ASP A N 1
ATOM 1673 C CA . ASP A 1 220 ? -6.084 -8.385 -12.725 1.00 93.81 220 ASP A CA 1
ATOM 1674 C C . ASP A 1 220 ? -5.728 -6.998 -13.277 1.00 93.81 220 ASP A C 1
ATOM 1676 O O . ASP A 1 220 ? -6.568 -6.360 -13.917 1.00 93.81 220 ASP A O 1
ATOM 1680 N N . ARG A 1 221 ? -4.503 -6.504 -13.046 1.00 96.12 221 ARG A N 1
ATOM 1681 C CA . ARG A 1 221 ? -4.076 -5.158 -13.454 1.00 96.12 221 ARG A CA 1
ATOM 1682 C C . ARG A 1 221 ? -2.980 -5.191 -14.509 1.00 96.12 221 ARG A C 1
ATOM 1684 O O . ARG A 1 221 ? -2.057 -5.994 -14.456 1.00 96.12 221 ARG A O 1
ATOM 1691 N N . ILE A 1 222 ? -3.081 -4.290 -15.477 1.00 98.06 222 ILE A N 1
ATOM 1692 C CA . ILE A 1 222 ? -2.113 -4.118 -16.559 1.00 98.06 222 ILE A CA 1
ATOM 1693 C C . ILE A 1 222 ? -0.844 -3.491 -15.974 1.00 98.06 222 ILE A C 1
ATOM 1695 O O . ILE A 1 222 ? -0.937 -2.418 -15.363 1.00 98.06 222 ILE A O 1
ATOM 1699 N N . PRO A 1 223 ? 0.337 -4.110 -16.127 1.00 98.06 223 PRO A N 1
ATOM 1700 C CA . PRO A 1 223 ? 1.564 -3.472 -15.694 1.00 98.06 223 PRO A CA 1
ATOM 1701 C C . PRO A 1 223 ? 1.944 -2.318 -16.624 1.00 98.06 223 PRO A C 1
ATOM 1703 O O . PRO A 1 223 ? 2.114 -2.497 -17.830 1.00 98.06 223 PRO A O 1
ATOM 1706 N N . LEU A 1 224 ? 2.080 -1.130 -16.040 1.00 98.19 224 LEU A N 1
ATOM 1707 C CA . LEU A 1 224 ? 2.571 0.080 -16.685 1.00 98.19 224 LEU A CA 1
ATOM 1708 C C . LEU A 1 224 ? 4.022 0.309 -16.249 1.00 98.19 224 LEU A C 1
ATOM 1710 O O . LEU A 1 224 ? 4.282 0.689 -15.104 1.00 98.19 224 LEU A O 1
ATOM 1714 N N . VAL A 1 225 ? 4.957 0.034 -17.157 1.00 98.38 225 VAL A N 1
ATOM 1715 C CA . VAL A 1 225 ? 6.402 0.064 -16.916 1.00 98.38 225 VAL A CA 1
ATOM 1716 C C . VAL A 1 225 ? 6.971 1.410 -17.344 1.00 98.38 225 VAL A C 1
ATOM 1718 O O . VAL A 1 225 ? 6.941 1.761 -18.522 1.00 98.38 225 VAL A O 1
ATOM 1721 N N . PHE A 1 226 ? 7.534 2.154 -16.398 1.00 98.00 226 PHE A N 1
ATOM 1722 C CA . PHE A 1 226 ? 8.179 3.435 -16.666 1.00 98.00 226 PHE A CA 1
ATOM 1723 C C . PHE A 1 226 ? 9.694 3.301 -16.800 1.00 98.00 226 PHE A C 1
ATOM 1725 O O . PHE A 1 226 ? 10.365 2.768 -15.911 1.00 98.00 226 PHE A O 1
ATOM 1732 N N . VAL A 1 227 ? 10.241 3.862 -17.880 1.00 97.44 227 VAL A N 1
ATOM 1733 C CA . VAL A 1 227 ? 11.677 3.859 -18.187 1.00 97.44 227 VAL A CA 1
ATOM 1734 C C . VAL A 1 227 ? 12.172 5.299 -18.312 1.00 97.44 227 VAL A C 1
ATOM 1736 O O . VAL A 1 227 ? 11.787 6.045 -19.215 1.00 97.44 227 VAL A O 1
ATOM 1739 N N . HIS A 1 228 ? 13.003 5.725 -17.358 1.00 94.12 228 HIS A N 1
ATOM 1740 C CA . HIS A 1 228 ? 13.507 7.101 -17.292 1.00 94.12 228 HIS A CA 1
ATOM 1741 C C . HIS A 1 228 ? 14.611 7.381 -18.337 1.00 94.12 228 HIS A C 1
ATOM 1743 O O . HIS A 1 228 ? 15.214 6.462 -18.893 1.00 94.12 228 HIS A O 1
ATOM 1749 N N . GLY A 1 229 ? 14.869 8.662 -18.621 1.00 91.62 229 GLY A N 1
ATOM 1750 C CA . GLY A 1 229 ? 15.819 9.116 -19.649 1.00 91.62 229 GLY A CA 1
ATOM 1751 C C . GLY A 1 229 ? 17.205 9.483 -19.111 1.00 91.62 229 GLY A C 1
ATOM 1752 O O . GLY A 1 229 ? 17.482 9.317 -17.922 1.00 91.62 229 GLY A O 1
ATOM 1753 N N . LEU A 1 230 ? 18.063 10.025 -19.980 1.00 88.19 230 LEU A N 1
ATOM 1754 C CA . LEU A 1 230 ? 19.418 10.473 -19.636 1.00 88.19 230 LEU A CA 1
ATOM 1755 C C . LEU A 1 230 ? 19.415 11.519 -18.506 1.00 88.19 230 LEU A C 1
ATOM 1757 O O . LEU A 1 230 ? 18.505 12.343 -18.430 1.00 88.19 230 LEU A O 1
ATOM 1761 N N . PHE A 1 231 ? 20.412 11.464 -17.617 1.00 82.62 231 PHE A N 1
ATOM 1762 C CA . PHE A 1 231 ? 20.573 12.360 -16.458 1.00 82.62 231 PHE A CA 1
ATOM 1763 C C . PHE A 1 231 ? 19.366 12.433 -15.508 1.00 82.62 231 PHE A C 1
ATOM 1765 O O . PHE A 1 231 ? 19.243 13.368 -14.717 1.00 82.62 231 PHE A O 1
ATOM 1772 N N . SER A 1 232 ? 18.477 11.440 -15.553 1.00 84.75 232 SER A N 1
ATOM 1773 C CA . SER A 1 232 ? 17.289 11.370 -14.701 1.00 84.75 232 SER A CA 1
ATOM 1774 C C . SER A 1 232 ? 17.319 10.151 -13.778 1.00 84.75 232 SER A C 1
ATOM 1776 O O . SER A 1 232 ? 18.269 9.364 -13.770 1.00 84.75 232 SER A O 1
ATOM 1778 N N . THR A 1 233 ? 16.283 10.017 -12.952 1.00 87.94 233 THR A N 1
ATOM 1779 C CA . THR A 1 233 ? 16.138 8.920 -11.988 1.00 87.94 233 THR A CA 1
ATOM 1780 C C . THR A 1 233 ? 14.690 8.414 -11.986 1.00 87.94 233 THR A C 1
ATOM 1782 O O . THR A 1 233 ? 13.799 9.141 -12.433 1.00 87.94 233 THR A O 1
ATOM 1785 N N . PRO A 1 234 ? 14.412 7.233 -11.406 1.00 90.38 234 PRO A N 1
ATOM 1786 C CA . PRO A 1 234 ? 13.068 6.765 -11.067 1.00 90.38 234 PRO A CA 1
ATOM 1787 C C . PRO A 1 234 ? 12.131 7.822 -10.483 1.00 90.38 234 PRO A C 1
ATOM 1789 O O . PRO A 1 234 ? 10.954 7.870 -10.830 1.00 90.38 234 PRO A O 1
ATOM 1792 N N . PHE A 1 235 ? 12.654 8.702 -9.625 1.00 91.81 235 PHE A N 1
ATOM 1793 C CA . PHE A 1 235 ? 11.854 9.704 -8.926 1.00 91.81 235 PHE A CA 1
ATOM 1794 C C . PHE A 1 235 ? 11.234 10.754 -9.853 1.00 91.81 235 PHE A C 1
ATOM 1796 O O . PHE A 1 235 ? 10.260 11.396 -9.465 1.00 91.81 235 PHE A O 1
ATOM 1803 N N . THR A 1 236 ? 11.732 10.901 -11.086 1.00 91.00 236 THR A N 1
ATOM 1804 C CA . THR A 1 236 ? 11.105 11.749 -12.111 1.00 91.00 236 THR A CA 1
ATOM 1805 C C . THR A 1 236 ? 9.664 11.318 -12.407 1.00 91.00 236 THR A C 1
ATOM 1807 O O . THR A 1 236 ? 8.837 12.161 -12.743 1.00 91.00 236 THR A O 1
ATOM 1810 N N . TRP A 1 237 ? 9.324 10.039 -12.214 1.00 94.69 237 TRP A N 1
ATOM 1811 C CA . TRP A 1 237 ? 7.978 9.520 -12.460 1.00 94.69 237 TRP A CA 1
ATOM 1812 C C . TRP A 1 237 ? 7.000 9.707 -11.298 1.00 94.69 237 TRP A C 1
ATOM 1814 O O . TRP A 1 237 ? 5.810 9.472 -11.489 1.00 94.69 237 TRP A O 1
ATOM 1824 N N . VAL A 1 238 ? 7.443 10.154 -10.115 1.00 94.25 238 VAL A N 1
ATOM 1825 C CA . VAL A 1 238 ? 6.579 10.235 -8.919 1.00 94.25 238 VAL A CA 1
ATOM 1826 C C . VAL A 1 238 ? 5.345 11.105 -9.159 1.00 94.25 238 VAL A C 1
ATOM 1828 O O . VAL A 1 238 ? 4.237 10.688 -8.835 1.00 94.25 238 VAL A O 1
ATOM 1831 N N . GLN A 1 239 ? 5.504 12.278 -9.778 1.00 93.38 239 GLN A N 1
ATOM 1832 C CA . GLN A 1 239 ? 4.367 13.159 -10.075 1.00 93.38 239 GLN A CA 1
ATOM 1833 C C . GLN A 1 239 ? 3.413 12.549 -11.100 1.00 93.38 239 GLN A C 1
ATOM 1835 O O . GLN A 1 239 ? 2.200 12.616 -10.916 1.00 93.38 239 GLN A O 1
ATOM 1840 N N . THR A 1 240 ? 3.954 11.926 -12.147 1.00 95.56 240 THR A N 1
ATOM 1841 C CA . THR A 1 240 ? 3.164 11.265 -13.189 1.00 95.56 240 THR A CA 1
ATOM 1842 C C . THR A 1 240 ? 2.364 10.107 -12.611 1.00 95.56 240 THR A C 1
ATOM 1844 O O . THR A 1 240 ? 1.152 10.060 -12.786 1.00 95.56 240 THR A O 1
ATOM 1847 N N . ILE A 1 241 ? 3.010 9.205 -11.867 1.00 96.06 241 ILE A N 1
ATOM 1848 C CA . ILE A 1 241 ? 2.340 8.053 -11.254 1.00 96.06 241 ILE A CA 1
ATOM 1849 C C . ILE A 1 241 ? 1.291 8.521 -10.248 1.00 96.06 241 ILE A C 1
ATOM 1851 O O . ILE A 1 241 ? 0.180 8.004 -10.255 1.00 96.06 241 ILE A O 1
ATOM 1855 N N . ASN A 1 242 ? 1.595 9.527 -9.426 1.00 95.56 242 ASN A N 1
ATOM 1856 C CA . ASN A 1 242 ? 0.621 10.087 -8.495 1.00 95.56 242 ASN A CA 1
ATOM 1857 C C . ASN A 1 242 ? -0.598 10.688 -9.214 1.00 95.56 242 ASN A C 1
ATOM 1859 O O . ASN A 1 242 ? -1.731 10.464 -8.798 1.00 95.56 242 ASN A O 1
ATOM 1863 N N . GLY A 1 243 ? -0.374 11.420 -10.310 1.00 95.44 243 GLY A N 1
ATOM 1864 C CA . GLY A 1 243 ? -1.453 11.970 -11.131 1.00 95.44 243 GLY A CA 1
ATOM 1865 C C . GLY A 1 243 ? -2.318 10.877 -11.757 1.00 95.44 243 GLY A C 1
ATOM 1866 O O . GLY A 1 243 ? -3.539 10.956 -11.692 1.00 95.44 243 GLY A O 1
ATOM 1867 N N . LEU A 1 244 ? -1.697 9.817 -12.278 1.00 95.44 244 LEU A N 1
ATOM 1868 C CA . LEU A 1 244 ? -2.402 8.643 -12.797 1.00 95.44 244 LEU A CA 1
ATOM 1869 C C . LEU A 1 244 ? -3.189 7.921 -11.696 1.00 95.44 244 LEU A C 1
ATOM 1871 O O . LEU A 1 244 ? -4.319 7.503 -11.915 1.00 95.44 244 LEU A O 1
ATOM 1875 N N . GLN A 1 245 ? -2.632 7.817 -10.489 1.00 92.38 245 GLN A N 1
ATOM 1876 C CA . GLN A 1 245 ? -3.324 7.231 -9.343 1.00 92.38 245 GLN A CA 1
ATOM 1877 C C . GLN A 1 245 ? -4.505 8.071 -8.846 1.00 92.38 245 GLN A C 1
ATOM 1879 O O . GLN A 1 245 ? -5.371 7.533 -8.159 1.00 92.38 245 GLN A O 1
ATOM 1884 N N . ALA A 1 246 ? -4.579 9.365 -9.159 1.00 92.94 246 ALA A N 1
ATOM 1885 C CA . ALA A 1 246 ? -5.744 10.177 -8.804 1.00 92.94 246 ALA A CA 1
ATOM 1886 C C . ALA A 1 246 ? -7.020 9.691 -9.511 1.00 92.94 246 ALA A C 1
ATOM 1888 O O . ALA A 1 246 ? -8.112 9.802 -8.954 1.00 92.94 246 ALA A O 1
ATOM 1889 N N . ASP A 1 247 ? -6.885 9.080 -10.688 1.00 93.75 247 ASP A N 1
ATOM 1890 C CA . ASP A 1 247 ? -8.002 8.512 -11.431 1.00 93.75 247 ASP A CA 1
ATOM 1891 C C . ASP A 1 247 ? -8.382 7.114 -10.877 1.00 93.75 247 ASP A C 1
ATOM 1893 O O . ASP A 1 247 ? -7.537 6.208 -10.810 1.00 93.75 247 ASP A O 1
ATOM 1897 N N . PRO A 1 248 ? -9.635 6.905 -10.421 1.00 90.25 248 PRO A N 1
ATOM 1898 C CA . PRO A 1 248 ? -10.086 5.609 -9.918 1.00 90.25 248 PRO A CA 1
ATOM 1899 C C . PRO A 1 248 ? -10.090 4.505 -10.985 1.00 90.25 248 PRO A C 1
ATOM 1901 O O . PRO A 1 248 ? -9.770 3.363 -10.646 1.00 90.25 248 PRO A O 1
ATOM 1904 N N . GLU A 1 249 ? -10.374 4.816 -12.252 1.00 92.81 249 GLU A N 1
ATOM 1905 C CA . GLU A 1 249 ? -10.356 3.826 -13.335 1.00 92.81 249 GLU A CA 1
ATOM 1906 C C . GLU A 1 249 ? -8.922 3.380 -13.620 1.00 92.81 249 GLU A C 1
ATOM 1908 O O . GLU A 1 249 ? -8.644 2.183 -13.736 1.00 92.81 249 GLU A O 1
ATOM 1913 N N . ILE A 1 250 ? -7.965 4.313 -13.603 1.00 94.25 250 ILE A N 1
ATOM 1914 C CA . ILE A 1 250 ? -6.555 3.949 -13.767 1.00 94.25 250 ILE A CA 1
ATOM 1915 C C . ILE A 1 250 ? -6.076 3.081 -12.595 1.00 94.25 250 ILE A C 1
ATOM 1917 O O . ILE A 1 250 ? -5.478 2.029 -12.817 1.00 94.25 250 ILE A O 1
ATOM 1921 N N . ARG A 1 251 ? -6.364 3.446 -11.338 1.00 91.06 251 ARG A N 1
ATOM 1922 C CA . ARG A 1 251 ? -5.965 2.624 -10.172 1.00 91.06 251 ARG A CA 1
ATOM 1923 C C . ARG A 1 251 ? -6.533 1.212 -10.196 1.00 91.06 251 ARG A C 1
ATOM 1925 O O . ARG A 1 251 ? -5.859 0.269 -9.762 1.00 91.06 251 ARG A O 1
ATOM 1932 N N . LYS A 1 252 ? -7.778 1.082 -10.655 1.00 90.25 252 LYS A N 1
ATOM 1933 C CA . LYS A 1 252 ? -8.491 -0.190 -10.746 1.00 90.25 252 LYS A CA 1
ATOM 1934 C C . LYS A 1 252 ? -7.880 -1.102 -11.804 1.00 90.25 252 LYS A C 1
ATOM 1936 O O . LYS A 1 252 ? -7.817 -2.309 -11.578 1.00 90.25 252 LYS A O 1
ATOM 1941 N N . HIS A 1 253 ? -7.405 -0.539 -12.915 1.00 94.06 253 HIS A N 1
ATOM 1942 C CA . HIS A 1 253 ? -6.966 -1.304 -14.082 1.00 94.06 253 HIS A CA 1
ATOM 1943 C C . HIS A 1 253 ? -5.447 -1.414 -14.255 1.00 94.06 253 HIS A C 1
ATOM 1945 O O . HIS A 1 253 ? -5.004 -2.349 -14.918 1.00 94.06 253 HIS A O 1
ATOM 1951 N N . TYR A 1 254 ? -4.646 -0.542 -13.638 1.00 96.62 254 TYR A N 1
ATOM 1952 C CA . TYR A 1 254 ? -3.195 -0.486 -13.836 1.00 96.62 254 TYR A CA 1
ATOM 1953 C C . TYR A 1 254 ? -2.396 -0.679 -12.545 1.00 96.62 254 TYR A C 1
ATOM 1955 O O . TYR A 1 254 ? -2.818 -0.326 -11.440 1.00 96.62 254 TYR A O 1
ATOM 1963 N N . GLN A 1 255 ? -1.203 -1.248 -12.699 1.00 96.25 255 GLN A N 1
ATOM 1964 C CA . GLN A 1 255 ? -0.188 -1.352 -11.655 1.00 96.25 255 GLN A CA 1
ATOM 1965 C C . GLN A 1 255 ? 1.134 -0.779 -12.153 1.00 96.25 255 GLN A C 1
ATOM 1967 O O . GLN A 1 255 ? 1.517 -1.019 -13.292 1.00 96.25 255 GLN A O 1
ATOM 1972 N N . PHE A 1 256 ? 1.827 -0.010 -11.317 1.00 97.12 256 PHE A N 1
ATOM 1973 C CA . PHE A 1 256 ? 2.975 0.778 -11.768 1.00 97.12 256 PHE A CA 1
ATOM 1974 C C . PHE A 1 256 ? 4.298 0.119 -11.404 1.00 97.12 256 PHE A C 1
ATOM 1976 O O . PHE A 1 256 ? 4.563 -0.152 -10.228 1.00 97.12 256 PHE A O 1
ATOM 1983 N N . TRP A 1 257 ? 5.136 -0.097 -12.413 1.00 97.56 257 TRP A N 1
ATOM 1984 C CA . TRP A 1 257 ? 6.494 -0.610 -12.267 1.00 97.56 257 TRP A CA 1
ATOM 1985 C C . TRP A 1 257 ? 7.492 0.407 -12.813 1.00 97.56 257 TRP A C 1
ATOM 1987 O O . TRP A 1 257 ? 7.179 1.200 -13.701 1.00 97.56 257 TRP A O 1
ATOM 1997 N N . ILE A 1 258 ? 8.707 0.391 -12.282 1.00 96.69 258 ILE A N 1
ATOM 1998 C CA . ILE A 1 258 ? 9.770 1.309 -12.685 1.00 96.69 258 ILE A CA 1
ATOM 1999 C C . ILE A 1 258 ? 11.023 0.509 -13.001 1.00 96.69 258 ILE A C 1
ATOM 2001 O O . ILE A 1 258 ? 11.449 -0.318 -12.199 1.00 96.69 258 ILE A O 1
ATOM 2005 N N . PHE A 1 259 ? 11.651 0.805 -14.134 1.00 96.50 259 PHE A N 1
ATOM 2006 C CA . PHE A 1 259 ? 13.001 0.343 -14.420 1.00 96.50 259 PHE A CA 1
ATOM 2007 C C . PHE A 1 259 ? 14.014 1.421 -14.025 1.00 96.50 259 PHE A C 1
ATOM 2009 O O . PHE A 1 259 ? 13.975 2.540 -14.545 1.00 96.50 259 PHE A O 1
ATOM 2016 N N . ALA A 1 260 ? 14.912 1.093 -13.096 1.00 93.00 260 ALA A N 1
ATOM 2017 C CA . ALA A 1 260 ? 16.010 1.968 -12.695 1.00 93.00 260 ALA A CA 1
ATOM 2018 C C . ALA A 1 260 ? 17.316 1.481 -13.320 1.00 93.00 260 ALA A C 1
ATOM 2020 O O . ALA A 1 260 ? 17.621 0.290 -13.262 1.00 93.00 260 ALA A O 1
ATOM 2021 N N . TYR A 1 261 ? 18.104 2.398 -13.877 1.00 91.75 261 TYR A N 1
ATOM 2022 C CA . TYR A 1 261 ? 19.417 2.087 -14.438 1.00 91.75 261 TYR A CA 1
ATOM 2023 C C . TYR A 1 261 ? 20.342 3.318 -14.423 1.00 91.75 261 TYR A C 1
ATOM 2025 O O . TYR A 1 261 ? 19.871 4.457 -14.496 1.00 91.75 261 TYR A O 1
ATOM 2033 N N . PRO A 1 262 ? 21.671 3.126 -14.352 1.00 89.38 262 PRO A N 1
ATOM 2034 C CA . PRO A 1 262 ? 22.626 4.200 -14.567 1.00 89.38 262 PRO A CA 1
ATOM 2035 C C . PRO A 1 262 ? 22.559 4.687 -16.014 1.00 89.38 262 PRO A C 1
ATOM 2037 O O . PRO A 1 262 ? 22.815 3.932 -16.950 1.00 89.38 262 PRO A O 1
ATOM 2040 N N . THR A 1 263 ? 22.237 5.962 -16.203 1.00 85.19 263 THR A N 1
ATOM 2041 C CA . THR A 1 263 ? 22.001 6.512 -17.547 1.00 85.19 263 THR A CA 1
ATOM 2042 C C . THR A 1 263 ? 23.273 6.683 -18.386 1.00 85.19 263 THR A C 1
ATOM 2044 O O . THR A 1 263 ? 23.181 6.852 -19.593 1.00 85.19 263 THR A O 1
ATOM 2047 N N . GLY A 1 264 ? 24.458 6.587 -17.779 1.00 84.56 264 GLY A N 1
ATOM 2048 C CA . GLY A 1 264 ? 25.743 6.564 -18.484 1.00 84.56 264 GLY A CA 1
ATOM 2049 C C . GLY A 1 264 ? 26.109 5.199 -19.070 1.00 84.56 264 GLY A C 1
ATOM 2050 O O . GLY A 1 264 ? 27.128 5.075 -19.744 1.00 84.56 264 GLY A O 1
ATOM 2051 N N . ASN A 1 265 ? 25.311 4.159 -18.807 1.00 86.88 265 ASN A N 1
ATOM 2052 C CA . ASN A 1 265 ? 25.516 2.854 -19.426 1.00 86.88 265 ASN A CA 1
ATOM 2053 C C . ASN A 1 265 ? 25.263 2.913 -20.941 1.00 86.88 265 ASN A C 1
ATOM 2055 O O . ASN A 1 265 ? 24.359 3.631 -21.378 1.00 86.88 265 ASN A O 1
ATOM 2059 N N . PRO A 1 266 ? 25.955 2.080 -21.746 1.00 91.25 266 PRO A N 1
ATOM 2060 C CA . PRO A 1 266 ? 25.623 1.921 -23.157 1.00 91.25 266 PRO A CA 1
ATOM 2061 C C . PRO A 1 266 ? 24.137 1.589 -23.343 1.00 91.25 266 PRO A C 1
ATOM 2063 O O . PRO A 1 266 ? 23.595 0.731 -22.641 1.00 91.25 266 PRO A O 1
ATOM 2066 N N . ILE A 1 267 ? 23.483 2.237 -24.310 1.00 92.25 267 ILE A N 1
ATOM 2067 C CA . ILE A 1 267 ? 22.036 2.090 -24.555 1.00 92.25 267 ILE A CA 1
ATOM 2068 C C . ILE A 1 267 ? 21.658 0.616 -24.745 1.00 92.25 267 ILE A C 1
ATOM 2070 O O . ILE A 1 267 ? 20.752 0.125 -24.075 1.00 92.25 267 ILE A O 1
ATOM 2074 N N . LEU A 1 268 ? 22.405 -0.113 -25.582 1.00 94.06 268 LEU A N 1
ATOM 2075 C CA . LEU A 1 268 ? 22.154 -1.533 -25.857 1.00 94.06 268 LEU A CA 1
ATOM 2076 C C . LEU A 1 268 ? 22.314 -2.418 -24.616 1.00 94.06 268 LEU A C 1
ATOM 2078 O O . LEU A 1 268 ? 21.569 -3.381 -24.449 1.00 94.06 268 LEU A O 1
ATOM 2082 N N . TYR A 1 269 ? 23.252 -2.079 -23.728 1.00 93.75 269 TYR A N 1
ATOM 2083 C CA . TYR A 1 269 ? 23.422 -2.794 -22.465 1.00 93.75 269 TYR A CA 1
ATOM 2084 C C . TYR A 1 269 ? 22.221 -2.560 -21.544 1.00 93.75 269 TYR A C 1
ATOM 2086 O O . TYR A 1 269 ? 21.660 -3.511 -21.007 1.00 93.75 269 TYR A O 1
ATOM 2094 N N . SER A 1 270 ? 21.768 -1.313 -21.409 1.00 94.75 270 SER A N 1
ATOM 2095 C CA . SER A 1 270 ? 20.586 -0.989 -20.603 1.00 94.75 270 SER A CA 1
ATOM 2096 C C . SER A 1 270 ? 19.305 -1.622 -21.167 1.00 94.75 270 SER A C 1
ATOM 2098 O O . SER A 1 270 ? 18.490 -2.126 -20.398 1.00 94.75 270 SER A O 1
ATOM 2100 N N . ALA A 1 271 ? 19.157 -1.676 -22.496 1.00 96.31 271 ALA A N 1
ATOM 2101 C CA . ALA A 1 271 ? 18.048 -2.354 -23.172 1.00 96.31 271 ALA A CA 1
ATOM 2102 C C . ALA A 1 271 ? 18.083 -3.881 -22.971 1.00 96.31 271 ALA A C 1
ATOM 2104 O O . ALA A 1 271 ? 17.050 -4.511 -22.747 1.00 96.31 271 ALA A O 1
ATOM 2105 N N . LEU A 1 272 ? 19.273 -4.497 -23.007 1.00 96.44 272 LEU A N 1
ATOM 2106 C CA . LEU A 1 272 ? 19.446 -5.904 -22.638 1.00 96.44 272 LEU A CA 1
ATOM 2107 C C . LEU A 1 272 ? 18.987 -6.148 -21.194 1.00 96.44 272 LEU A C 1
ATOM 2109 O O . LEU A 1 272 ? 18.173 -7.038 -20.971 1.00 96.44 272 LEU A O 1
ATOM 2113 N N . ARG A 1 273 ? 19.436 -5.325 -20.236 1.00 96.56 273 ARG A N 1
ATOM 2114 C CA . ARG A 1 273 ? 19.036 -5.457 -18.825 1.00 96.56 273 ARG A CA 1
ATOM 2115 C C . ARG A 1 273 ? 17.531 -5.308 -18.620 1.00 96.56 273 ARG A C 1
ATOM 2117 O O . ARG A 1 273 ? 16.958 -6.080 -17.861 1.00 96.56 273 ARG A O 1
ATOM 2124 N N . LEU A 1 274 ? 16.881 -4.371 -19.310 1.00 97.19 274 LEU A N 1
ATOM 2125 C CA . LEU A 1 274 ? 15.423 -4.240 -19.259 1.00 97.19 274 LEU A CA 1
ATOM 2126 C C . LEU A 1 274 ? 14.728 -5.525 -19.736 1.00 97.19 274 LEU A C 1
ATOM 2128 O O . LEU A 1 274 ? 13.852 -6.034 -19.042 1.00 97.19 274 LEU A O 1
ATOM 2132 N N . ARG A 1 275 ? 15.144 -6.080 -20.882 1.00 97.44 275 ARG A N 1
ATOM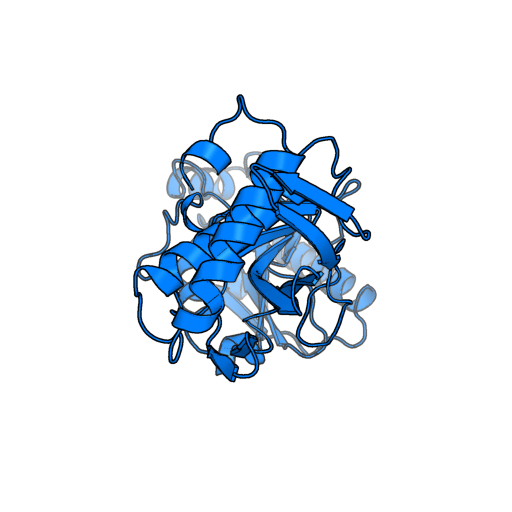 2133 C CA . ARG A 1 275 ? 14.577 -7.328 -21.422 1.00 97.44 275 ARG A CA 1
ATOM 2134 C C . ARG A 1 275 ? 14.801 -8.522 -20.495 1.00 97.44 275 ARG A C 1
ATOM 2136 O O . ARG A 1 275 ? 13.891 -9.324 -20.327 1.00 97.44 275 ARG A O 1
ATOM 2143 N N . GLU A 1 276 ? 15.969 -8.622 -19.860 1.00 97.50 276 GLU A N 1
ATOM 2144 C CA . GLU A 1 276 ? 16.251 -9.663 -18.862 1.00 97.50 276 GLU A CA 1
ATOM 2145 C C . GLU A 1 276 ? 15.322 -9.558 -17.644 1.00 97.50 276 GLU A C 1
ATOM 2147 O O . GLU A 1 276 ? 14.822 -10.573 -17.162 1.00 97.50 276 GLU A O 1
ATOM 2152 N N . GLU A 1 277 ? 15.076 -8.349 -17.135 1.00 97.62 277 GLU A N 1
ATOM 2153 C CA . GLU A 1 277 ? 14.175 -8.144 -15.997 1.00 97.62 277 GLU A CA 1
ATOM 2154 C C . GLU A 1 277 ? 12.709 -8.425 -16.352 1.00 97.62 277 GLU A C 1
ATOM 2156 O O . GLU A 1 277 ? 12.005 -9.046 -15.556 1.00 97.62 277 GLU A O 1
ATOM 2161 N N . LEU A 1 278 ? 12.263 -8.036 -17.551 1.00 97.62 278 LEU A N 1
ATOM 2162 C CA . LEU A 1 278 ? 10.930 -8.383 -18.049 1.00 97.62 278 LEU A CA 1
ATOM 2163 C C . LEU A 1 278 ? 10.785 -9.898 -18.238 1.00 97.62 278 LEU A C 1
ATOM 2165 O O . LEU A 1 278 ? 9.831 -10.469 -17.731 1.00 97.62 278 LEU A O 1
ATOM 2169 N N . ALA A 1 279 ? 11.775 -10.583 -18.818 1.00 97.88 279 ALA A N 1
ATOM 2170 C CA . ALA A 1 279 ? 11.748 -12.042 -18.953 1.00 97.88 279 ALA A CA 1
ATOM 2171 C C . ALA A 1 279 ? 11.685 -12.763 -17.591 1.00 97.88 279 ALA A C 1
ATOM 2173 O O . ALA A 1 279 ? 11.011 -13.783 -17.445 1.00 97.88 279 ALA A O 1
ATOM 2174 N N . LYS A 1 280 ? 12.350 -12.227 -16.555 1.00 97.88 280 LYS A N 1
ATOM 2175 C CA . LYS A 1 280 ? 12.209 -12.734 -15.178 1.00 97.88 280 LYS A CA 1
ATOM 2176 C C . LYS A 1 280 ? 10.796 -12.512 -14.631 1.00 97.88 280 LYS A C 1
ATOM 2178 O O . LYS A 1 280 ? 10.329 -13.339 -13.846 1.00 97.88 280 LYS A O 1
ATOM 2183 N N . ALA A 1 281 ? 10.145 -11.403 -14.986 1.00 97.75 281 ALA A N 1
ATOM 2184 C CA . ALA A 1 281 ? 8.770 -11.119 -14.587 1.00 97.75 281 ALA A CA 1
ATOM 2185 C C . ALA A 1 281 ? 7.791 -12.060 -15.304 1.00 97.75 281 ALA A C 1
ATOM 2187 O O . ALA A 1 281 ? 6.947 -12.645 -14.629 1.00 97.75 281 ALA A O 1
ATOM 2188 N N . ASP A 1 282 ? 7.985 -12.306 -16.602 1.00 97.81 282 ASP A N 1
ATOM 2189 C CA . ASP A 1 282 ? 7.228 -13.283 -17.397 1.00 97.81 282 ASP A CA 1
ATOM 2190 C C . ASP A 1 282 ? 7.348 -14.685 -16.788 1.00 97.81 282 ASP A C 1
ATOM 2192 O O . ASP A 1 282 ? 6.357 -15.380 -16.586 1.00 97.81 282 ASP A O 1
ATOM 2196 N N . GLN A 1 283 ? 8.566 -15.093 -16.414 1.00 97.94 283 GLN A N 1
ATOM 2197 C CA . GLN A 1 283 ? 8.796 -16.390 -15.778 1.00 97.94 283 GLN A CA 1
ATOM 2198 C C . GLN A 1 283 ? 8.110 -16.497 -14.409 1.00 97.94 283 GLN A C 1
ATOM 2200 O O . GLN A 1 283 ? 7.602 -17.558 -14.048 1.00 97.94 283 GLN A O 1
ATOM 2205 N N . LEU A 1 284 ? 8.135 -15.422 -13.616 1.00 97.44 284 LEU A N 1
ATOM 2206 C CA . LEU A 1 284 ? 7.539 -15.414 -12.281 1.00 97.44 284 LEU A CA 1
ATOM 2207 C C . LEU A 1 284 ? 6.007 -15.339 -12.333 1.00 97.44 284 LEU A C 1
ATOM 2209 O O . LEU A 1 284 ? 5.339 -15.909 -11.472 1.00 97.44 284 LEU A O 1
ATOM 2213 N N . TYR A 1 285 ? 5.461 -14.651 -13.334 1.00 97.12 285 TYR A N 1
ATOM 2214 C CA . TYR A 1 285 ? 4.039 -14.368 -13.482 1.00 97.12 285 TYR A CA 1
ATOM 2215 C C . TYR A 1 285 ? 3.545 -14.691 -14.901 1.00 97.12 285 TYR A C 1
ATOM 2217 O O . TYR A 1 285 ? 3.035 -13.801 -15.569 1.00 97.12 285 TYR A O 1
ATOM 2225 N N . PRO A 1 286 ? 3.588 -15.950 -15.366 1.00 96.00 286 PRO A N 1
ATOM 2226 C CA . PRO A 1 286 ? 3.365 -16.302 -16.779 1.00 96.00 286 PRO A CA 1
ATOM 2227 C C . PRO A 1 286 ? 1.999 -15.898 -17.356 1.00 96.00 286 PRO A C 1
ATOM 2229 O O . PRO A 1 286 ? 1.832 -15.851 -18.569 1.00 96.00 286 PRO A O 1
ATOM 2232 N N . ASN A 1 287 ? 1.026 -15.590 -16.494 1.00 95.25 287 ASN A N 1
ATOM 2233 C CA . ASN A 1 287 ? -0.323 -15.168 -16.868 1.00 95.25 287 ASN A CA 1
ATOM 2234 C C . ASN A 1 287 ? -0.574 -13.665 -16.628 1.00 95.25 287 ASN A C 1
ATOM 2236 O O . ASN A 1 287 ? -1.728 -13.252 -16.501 1.00 95.25 287 ASN A O 1
ATOM 2240 N N . HIS A 1 288 ? 0.473 -12.844 -16.481 1.00 96.75 288 HIS A N 1
ATOM 2241 C CA . HIS A 1 288 ? 0.309 -11.396 -16.355 1.00 96.75 288 HIS A CA 1
ATOM 2242 C C . HIS A 1 288 ? -0.329 -10.810 -17.630 1.00 96.75 288 HIS A C 1
ATOM 2244 O O . HIS A 1 288 ? -0.173 -11.326 -18.737 1.00 96.75 288 HIS A O 1
ATOM 2250 N N . LYS A 1 289 ? -1.051 -9.694 -17.495 1.00 97.81 289 LYS A N 1
ATOM 2251 C CA . LYS A 1 289 ? -1.563 -8.948 -18.657 1.00 97.81 289 LYS A CA 1
ATOM 2252 C C . LYS A 1 289 ? -0.403 -8.330 -19.455 1.00 97.81 289 LYS A C 1
ATOM 2254 O O . LYS A 1 289 ? 0.604 -7.986 -18.835 1.00 97.81 289 LYS A O 1
ATOM 2259 N N . PRO A 1 290 ? -0.535 -8.119 -20.779 1.00 97.25 290 PRO A N 1
ATOM 2260 C CA . PRO A 1 290 ? 0.506 -7.479 -21.582 1.00 97.25 290 PRO A CA 1
ATOM 2261 C C . PRO A 1 290 ? 0.979 -6.150 -20.987 1.00 97.25 290 PRO A C 1
ATOM 2263 O O . PRO A 1 290 ? 0.174 -5.379 -20.464 1.00 97.25 290 PRO A O 1
ATOM 2266 N N . TYR A 1 291 ? 2.280 -5.887 -21.077 1.00 95.75 291 TYR A N 1
ATOM 2267 C CA . TYR A 1 291 ? 2.878 -4.654 -20.578 1.00 95.75 291 TYR A CA 1
ATOM 2268 C C . TYR A 1 291 ? 2.471 -3.446 -21.419 1.00 95.75 291 TYR A C 1
ATOM 2270 O O . TYR A 1 291 ? 2.420 -3.519 -22.645 1.00 95.75 291 TYR A O 1
ATOM 2278 N N . ILE A 1 292 ? 2.289 -2.302 -20.762 1.00 97.75 292 ILE A N 1
ATOM 2279 C CA . ILE A 1 292 ? 2.397 -0.997 -21.415 1.00 97.75 292 ILE A CA 1
ATOM 2280 C C . ILE A 1 292 ? 3.703 -0.373 -20.952 1.00 97.75 292 ILE A C 1
ATOM 2282 O O . ILE A 1 292 ? 3.955 -0.283 -19.752 1.00 97.75 292 ILE A O 1
ATOM 2286 N N . VAL A 1 293 ? 4.532 0.065 -21.894 1.00 97.62 293 VAL A N 1
ATOM 2287 C CA . VAL A 1 293 ? 5.836 0.652 -21.587 1.00 97.62 293 VAL A CA 1
ATOM 2288 C C . VAL A 1 293 ? 5.832 2.132 -21.942 1.00 97.62 293 VAL A C 1
ATOM 2290 O O . VAL A 1 293 ? 5.452 2.519 -23.043 1.00 97.62 293 VAL A O 1
ATOM 2293 N N . VAL A 1 294 ? 6.261 2.963 -20.995 1.00 97.69 294 VAL A N 1
ATOM 2294 C CA . VAL A 1 294 ? 6.382 4.414 -21.150 1.00 97.69 294 VAL A CA 1
ATOM 2295 C C . VAL A 1 294 ? 7.847 4.794 -20.984 1.00 97.69 294 VAL A C 1
ATOM 2297 O O . VAL A 1 294 ? 8.381 4.827 -19.873 1.00 97.69 294 VAL A O 1
ATOM 2300 N N . GLY A 1 295 ? 8.503 5.079 -22.105 1.00 96.38 295 GLY A N 1
ATOM 2301 C CA . GLY A 1 295 ? 9.883 5.549 -22.143 1.00 96.38 295 GLY A CA 1
ATOM 2302 C C . GLY A 1 295 ? 9.965 7.063 -22.326 1.00 96.38 295 GLY A C 1
ATOM 2303 O O . GLY A 1 295 ? 9.310 7.624 -23.201 1.00 96.38 295 GLY A O 1
ATOM 2304 N N . HIS A 1 296 ? 10.799 7.737 -21.531 1.00 95.06 296 HIS A N 1
ATOM 2305 C CA . HIS A 1 296 ? 11.105 9.159 -21.722 1.00 95.06 296 HIS A CA 1
ATOM 2306 C C . HIS A 1 296 ? 12.490 9.346 -22.354 1.00 95.06 296 HIS A C 1
ATOM 2308 O O . HIS A 1 296 ? 13.494 8.913 -21.783 1.00 95.06 296 HIS A O 1
ATOM 2314 N N . SER A 1 297 ? 12.563 10.047 -23.492 1.00 93.44 297 SER A N 1
ATOM 2315 C CA . SER A 1 297 ? 13.819 10.358 -24.196 1.00 93.44 297 SER A CA 1
ATOM 2316 C C . SER A 1 297 ? 14.660 9.089 -24.433 1.00 93.44 297 SER A C 1
ATOM 2318 O O . SER A 1 297 ? 14.164 8.148 -25.048 1.00 93.44 297 SER A O 1
ATOM 2320 N N . MET A 1 298 ? 15.890 9.007 -23.907 1.00 92.31 298 MET A N 1
ATOM 2321 C CA . MET A 1 298 ? 16.734 7.808 -23.993 1.00 92.31 298 MET A CA 1
ATOM 2322 C C . MET A 1 298 ? 16.030 6.544 -23.488 1.00 92.31 298 MET A C 1
ATOM 2324 O O . MET A 1 298 ? 16.216 5.482 -24.068 1.00 92.31 298 MET A O 1
ATOM 2328 N N . GLY A 1 299 ? 15.155 6.660 -22.485 1.00 92.81 299 GLY A N 1
ATOM 2329 C CA . GLY A 1 299 ? 14.349 5.542 -22.003 1.00 92.81 299 GLY A CA 1
ATOM 2330 C C . GLY A 1 299 ? 13.407 4.966 -23.062 1.00 92.81 299 GLY A C 1
ATOM 2331 O O . GLY A 1 299 ? 13.130 3.780 -23.012 1.00 92.81 299 GLY A O 1
ATOM 2332 N N . GLY A 1 300 ? 12.968 5.756 -24.049 1.00 94.06 300 GLY A N 1
ATOM 2333 C CA . GLY A 1 300 ? 12.200 5.259 -25.198 1.00 94.06 300 GLY A CA 1
ATOM 2334 C C . GLY A 1 300 ? 13.051 4.510 -26.228 1.00 94.06 300 GLY A C 1
ATOM 2335 O O . GLY A 1 300 ? 12.548 3.637 -26.925 1.00 94.06 300 GLY A O 1
ATOM 2336 N N . MET A 1 301 ? 14.356 4.788 -26.304 1.00 92.25 301 MET A N 1
ATOM 2337 C CA . MET A 1 301 ? 15.272 4.007 -27.148 1.00 92.25 301 MET A CA 1
ATOM 2338 C C . MET A 1 301 ? 15.571 2.627 -26.551 1.00 92.25 301 MET A C 1
ATOM 2340 O O . MET A 1 301 ? 15.896 1.708 -27.290 1.00 92.25 301 MET A O 1
ATOM 2344 N N . LEU A 1 302 ? 15.458 2.467 -25.226 1.00 91.38 302 LEU A N 1
ATOM 2345 C CA . LEU A 1 302 ? 15.653 1.178 -24.547 1.00 91.38 302 LEU A CA 1
ATOM 2346 C C . LEU A 1 302 ? 14.496 0.198 -24.786 1.00 91.38 302 LEU A C 1
ATOM 2348 O O . LEU A 1 302 ? 14.659 -0.996 -24.548 1.00 91.38 302 LEU A O 1
ATOM 2352 N N . THR A 1 303 ? 13.325 0.716 -25.157 1.00 88.56 303 THR A N 1
ATOM 2353 C CA . THR A 1 303 ? 12.053 -0.019 -25.145 1.00 88.56 303 THR A CA 1
ATOM 2354 C C . THR A 1 303 ? 11.572 -0.434 -26.532 1.00 88.56 303 THR A C 1
ATOM 2356 O O . THR A 1 303 ? 10.519 -1.059 -26.615 1.00 88.56 303 THR A O 1
ATOM 2359 N N . ASN A 1 304 ? 12.298 -0.058 -27.590 1.00 71.31 304 ASN A N 1
ATOM 2360 C CA . ASN A 1 304 ? 12.023 -0.442 -28.978 1.00 71.31 304 ASN A CA 1
ATOM 2361 C C . ASN A 1 304 ? 12.917 -1.601 -29.431 1.00 71.31 304 ASN A C 1
ATOM 2363 O O . ASN A 1 304 ? 14.057 -1.708 -28.920 1.00 71.31 304 ASN A O 1
#

Sequence (304 aa):
MHEARSASVPVETRAADYLQAASMTAPLLGSGSQETPAVNTYNSACGELTVLLRSSEGGRLWNHPVTLTGNNSTYHLRLEPASHAVWTPNYFTSFELEQQIKEKLIRKENIHKGVGGALVGVRKVNPPEKFAPPRGITAAVTATLDFHGKDATLALRRPAKQPTATVEGKTRPLAANFSAPMSYYQPPGNLMFVGLLGGFNATKYPAPTGLYFMQPYDPDRIPLVFVHGLFSTPFTWVQTINGLQADPEIRKHYQFWIFAYPTGNPILYSALRLREELAKADQLYPNHKPYIVVGHSMGGMLTN

Radius of gyration: 21.12 Å; chains: 1; bounding box: 54×35×62 Å

Foldseek 3Di:
DVVLPDPVDDLLQSLVVLVVQLVVLLVVCVQQQDDDPSQVSNQCSQQVSLQSCLPPPVNPNFAAWDWGDHDPDIATEHEDDDDLFFDHRVQANGKDQLVVFDLPLEPDWLKGGGHFHKIKGFHADPVGDQQAFNRGAIFIWGWAWADDPRYIYITTTRCLRPQWDDHPNDIHGTTYTGLSLLSVPPDPPDFLVLLVCLQVPQVSNPGDFAKHFNHDDDQQAAEEEEFEAHSGFQSVCSHVVSVLCSDSVSSNHHTYMYGGGRNNDDLQVSLVRVVVRVVVVCVVCVSHDDHHYDADHSRVVSVD

Secondary structure (DSSP, 8-state):
-HHHH-TTS-HHHHHHHHHHHHHHHGGG-TTSSS--HHHHHHHHHHHHHHHHHHHGGGGTTSSS-EEEEETTEEEEEEEPPP-SSB--TTS-SEEEEGGGS--TT-SS--EEP-BSEEEEEEE--SSPPTT--TT-EEEEEEEEEEEETTEEEEEEE-TTT-SEEEETTEEEEBPEESSHHHHTSPPPS-HHHHHHHHHH-GGG-SS-SEEEESS---TTSEEEEEE--TT--GGGGHHHHHHHHHSHHHHHHEEEEEEE--TTS-HHHHHHHHHHHHHHHHHH-TTPPPPEEEE-THHHHS--

pLDDT: mean 92.41, std 8.26, range [56.53, 98.75]